Protein AF-A0A6C0CZJ0-F1 (afdb_monomer_lite)

Organism: NCBI:txid1070528

Structure (mmCIF, N/CA/C/O backbone):
data_AF-A0A6C0CZJ0-F1
#
_entry.id   AF-A0A6C0CZJ0-F1
#
loop_
_atom_site.group_PDB
_atom_site.id
_atom_site.type_symbol
_atom_site.label_atom_id
_atom_site.label_alt_id
_atom_site.label_comp_id
_atom_site.label_asym_id
_atom_site.label_entity_id
_atom_site.label_seq_id
_atom_site.pdbx_PDB_ins_code
_atom_site.Cartn_x
_atom_site.Cartn_y
_atom_site.Cartn_z
_atom_site.occupancy
_atom_site.B_iso_or_equiv
_atom_site.auth_seq_id
_atom_site.auth_comp_id
_atom_site.auth_asym_id
_atom_site.auth_atom_id
_atom_site.pdbx_PDB_model_num
ATOM 1 N N . MET A 1 1 ? -5.408 -7.538 41.694 1.00 75.12 1 MET A N 1
ATOM 2 C CA . MET A 1 1 ? -6.133 -6.291 41.386 1.00 75.12 1 MET A CA 1
ATOM 3 C C . MET A 1 1 ? -6.497 -6.316 39.913 1.00 75.12 1 MET A C 1
ATOM 5 O O . MET A 1 1 ? -5.608 -6.563 39.104 1.00 75.12 1 MET A O 1
ATOM 9 N N . SER A 1 2 ? -7.766 -6.114 39.584 1.00 86.19 2 SER A N 1
ATOM 10 C CA . SER A 1 2 ? -8.239 -5.968 38.202 1.00 86.19 2 SER A CA 1
ATOM 11 C C . SER A 1 2 ? -8.702 -4.525 38.014 1.00 86.19 2 SER A C 1
ATOM 13 O O . SER A 1 2 ? -9.236 -3.938 38.952 1.00 86.19 2 SER A O 1
ATOM 15 N N . PHE A 1 3 ? -8.466 -3.948 36.838 1.00 92.12 3 PHE A N 1
ATOM 16 C CA . PHE A 1 3 ? -8.819 -2.565 36.515 1.00 92.12 3 PHE A CA 1
ATOM 17 C C . PHE A 1 3 ? -9.549 -2.521 35.175 1.00 92.12 3 PHE A C 1
ATOM 19 O O . PHE A 1 3 ? -9.256 -3.317 34.283 1.00 92.12 3 PHE A O 1
ATOM 26 N N . ILE A 1 4 ? -10.490 -1.590 35.049 1.00 92.25 4 ILE A N 1
ATOM 27 C CA . ILE A 1 4 ? -11.237 -1.326 33.822 1.00 92.25 4 ILE A CA 1
ATOM 28 C C . ILE A 1 4 ? -11.059 0.153 33.500 1.00 92.25 4 ILE A C 1
ATOM 30 O O . ILE A 1 4 ? -11.248 1.007 34.363 1.00 92.25 4 ILE A O 1
ATOM 34 N N . SER A 1 5 ? -10.711 0.442 32.249 1.00 89.81 5 SER A N 1
ATOM 35 C CA . SER A 1 5 ? -10.637 1.795 31.709 1.00 89.81 5 SER A CA 1
ATOM 36 C C . SER A 1 5 ? -11.501 1.884 30.463 1.00 89.81 5 SER A C 1
ATOM 38 O O . SER A 1 5 ? -11.508 0.958 29.652 1.00 89.81 5 SER A O 1
ATOM 40 N N . ALA A 1 6 ? -12.207 2.999 30.314 1.00 90.81 6 ALA A N 1
ATOM 41 C CA . ALA A 1 6 ? -12.932 3.346 29.103 1.00 90.81 6 ALA A CA 1
ATOM 42 C C . ALA A 1 6 ? -12.271 4.572 28.467 1.00 90.81 6 ALA A C 1
ATOM 44 O O . ALA A 1 6 ? -11.859 5.496 29.168 1.00 90.81 6 ALA A O 1
ATOM 45 N N . SER A 1 7 ? -12.159 4.573 27.141 1.00 86.88 7 SER A N 1
ATOM 46 C CA . SER A 1 7 ? -11.550 5.659 26.378 1.00 86.88 7 SER A CA 1
ATOM 47 C C . SER A 1 7 ? -12.201 5.770 25.003 1.00 86.88 7 SER A C 1
ATOM 49 O O . SER A 1 7 ? -12.637 4.767 24.442 1.00 86.88 7 SER A O 1
ATOM 51 N N . HIS A 1 8 ? -12.225 6.984 24.453 1.00 83.69 8 HIS A N 1
ATOM 52 C CA . HIS A 1 8 ? -12.588 7.252 23.056 1.00 83.69 8 HIS A CA 1
ATOM 53 C C . HIS A 1 8 ? -11.374 7.225 22.111 1.00 83.69 8 HIS A C 1
ATOM 55 O O . HIS A 1 8 ? -11.519 7.340 20.897 1.00 83.69 8 HIS A O 1
ATOM 61 N N . LEU A 1 9 ? -10.162 7.081 22.653 1.00 84.81 9 LEU A N 1
ATOM 62 C CA . LEU A 1 9 ? -8.925 7.101 21.879 1.00 84.81 9 LEU A CA 1
ATOM 63 C C . LEU A 1 9 ? -8.624 5.709 21.312 1.00 84.81 9 LEU A C 1
ATOM 65 O O . LEU A 1 9 ? -7.847 4.947 21.890 1.00 84.81 9 LEU A O 1
ATOM 69 N N . HIS A 1 10 ? -9.222 5.384 20.163 1.00 80.06 10 HIS A N 1
ATOM 70 C CA . HIS A 1 10 ? -9.014 4.097 19.484 1.00 80.06 10 HIS A CA 1
ATOM 71 C C . HIS A 1 10 ? -7.527 3.813 19.199 1.00 80.06 10 HIS A C 1
ATOM 73 O O . HIS A 1 10 ? -7.079 2.672 19.328 1.00 80.06 10 HIS A O 1
ATOM 79 N N . GLU A 1 11 ? -6.741 4.846 18.887 1.00 80.44 11 GLU A N 1
ATOM 80 C CA . GLU A 1 11 ? -5.315 4.728 18.554 1.00 80.44 11 GLU A CA 1
ATOM 81 C C . GLU A 1 11 ? -4.444 4.221 19.707 1.00 80.44 11 GLU A C 1
ATOM 83 O O . GLU A 1 11 ? -3.395 3.628 19.461 1.00 80.44 11 GLU A O 1
ATOM 88 N N . VAL A 1 12 ? -4.882 4.368 20.963 1.00 86.75 12 VAL A N 1
ATOM 89 C CA . VAL A 1 12 ? -4.121 3.882 22.127 1.00 86.75 12 VAL A CA 1
ATOM 90 C C . VAL A 1 12 ? -3.901 2.372 22.043 1.00 86.75 12 VAL A C 1
ATOM 92 O O . VAL A 1 12 ? -2.824 1.886 22.377 1.00 86.75 12 VAL A O 1
ATOM 95 N N . SER A 1 13 ? -4.881 1.628 21.519 1.00 84.88 13 SER A N 1
ATOM 96 C CA . SER A 1 13 ? -4.755 0.182 21.296 1.00 84.88 13 SER A CA 1
ATOM 97 C C . SER A 1 13 ? -3.661 -0.192 20.286 1.00 84.88 13 SER A C 1
ATOM 99 O O . SER A 1 13 ? -3.156 -1.316 20.307 1.00 84.88 13 SER A O 1
ATOM 101 N N . ASN A 1 14 ? -3.259 0.750 19.426 1.00 85.62 14 ASN A N 1
ATOM 102 C CA . ASN A 1 14 ? -2.276 0.521 18.378 1.00 85.62 14 ASN A CA 1
ATOM 103 C C . ASN A 1 14 ? -0.825 0.752 18.816 1.00 85.62 14 ASN A C 1
ATOM 105 O O . ASN A 1 14 ? 0.077 0.314 18.098 1.00 85.62 14 ASN A O 1
ATOM 109 N N . LEU A 1 15 ? -0.599 1.386 19.970 1.00 89.00 15 LEU A N 1
ATOM 110 C CA . LEU A 1 15 ? 0.737 1.695 20.474 1.00 89.00 15 LEU A CA 1
ATOM 111 C C . LEU A 1 15 ? 1.508 0.415 20.835 1.00 89.00 15 LEU A C 1
ATOM 113 O O . LEU A 1 15 ? 0.982 -0.485 21.492 1.00 89.00 15 LEU A O 1
ATOM 117 N N . ASP A 1 16 ? 2.786 0.343 20.459 1.00 90.62 16 ASP A N 1
ATOM 118 C CA . ASP A 1 16 ? 3.601 -0.869 20.641 1.00 90.62 16 ASP A CA 1
ATOM 119 C C . ASP A 1 16 ? 3.729 -1.294 22.107 1.00 90.62 16 ASP A C 1
ATOM 121 O O . ASP A 1 16 ? 3.725 -2.480 22.430 1.00 90.62 16 ASP A O 1
ATOM 125 N N . ASN A 1 17 ? 3.831 -0.330 23.022 1.00 91.44 17 ASN A N 1
ATOM 126 C CA . ASN A 1 17 ? 3.862 -0.597 24.459 1.00 91.44 17 ASN A CA 1
ATOM 127 C C . ASN A 1 17 ? 2.554 -1.213 24.971 1.00 91.44 17 ASN A C 1
ATOM 129 O O . ASN A 1 17 ? 2.617 -2.045 25.871 1.00 91.44 17 ASN A O 1
ATOM 133 N N . ILE A 1 18 ? 1.412 -0.851 24.385 1.00 90.50 18 ILE A N 1
ATOM 134 C CA . ILE A 1 18 ? 0.100 -1.411 24.717 1.00 90.50 18 ILE A CA 1
ATOM 135 C C . ILE A 1 18 ? -0.047 -2.816 24.129 1.00 90.50 18 ILE A C 1
ATOM 137 O O . ILE A 1 18 ? -0.427 -3.736 24.851 1.00 90.50 18 ILE A O 1
ATOM 141 N N . LYS A 1 19 ? 0.349 -3.027 22.866 1.00 87.94 19 LYS A N 1
ATOM 142 C CA . LYS A 1 19 ? 0.307 -4.348 22.207 1.00 87.94 19 LYS A CA 1
ATOM 143 C C . LYS A 1 19 ? 1.163 -5.411 22.898 1.00 87.94 19 LYS A C 1
ATOM 145 O O . LYS A 1 19 ? 0.838 -6.592 22.838 1.00 87.94 19 LYS A O 1
ATOM 150 N N . ARG A 1 20 ? 2.252 -5.012 23.566 1.00 92.06 20 ARG A N 1
ATOM 151 C CA . ARG A 1 20 ? 3.124 -5.927 24.329 1.00 92.06 20 ARG A CA 1
ATOM 152 C C . ARG A 1 20 ? 2.515 -6.408 25.652 1.00 92.06 20 ARG A C 1
ATOM 154 O O . ARG A 1 20 ? 3.066 -7.319 26.268 1.00 92.06 20 ARG A O 1
ATOM 161 N N . LEU A 1 21 ? 1.415 -5.813 26.121 1.00 92.50 21 LEU A N 1
ATOM 162 C CA . LEU A 1 21 ? 0.782 -6.197 27.383 1.00 92.50 21 LEU A CA 1
ATOM 163 C C . LEU A 1 21 ? -0.015 -7.497 27.219 1.00 92.50 21 LEU A C 1
ATOM 165 O O . LEU A 1 21 ? -1.133 -7.502 26.722 1.00 92.50 21 LEU A O 1
ATOM 169 N N . THR A 1 22 ? 0.520 -8.604 27.730 1.00 91.94 22 THR A N 1
ATOM 170 C CA . THR A 1 22 ? -0.094 -9.942 27.602 1.00 91.94 22 THR A CA 1
ATOM 171 C C . THR A 1 22 ? -1.370 -10.137 28.423 1.00 91.94 22 THR A C 1
ATOM 173 O O . THR A 1 22 ? -2.154 -11.043 28.157 1.00 91.94 22 THR A O 1
ATOM 176 N N . ARG A 1 23 ? -1.582 -9.302 29.444 1.00 92.94 23 ARG A N 1
ATOM 177 C CA . ARG A 1 23 ? -2.729 -9.385 30.365 1.00 92.94 23 ARG A CA 1
ATOM 178 C C . ARG A 1 23 ? -3.832 -8.376 30.052 1.00 92.94 23 ARG A C 1
ATOM 180 O O . ARG A 1 23 ? -4.866 -8.401 30.714 1.00 92.94 23 ARG A O 1
ATOM 187 N N . LEU A 1 24 ? -3.607 -7.478 29.092 1.00 92.19 24 LEU A N 1
ATOM 188 C CA . LEU A 1 24 ? -4.606 -6.508 28.664 1.00 92.19 24 LEU A CA 1
ATOM 189 C C . LEU A 1 24 ? -5.607 -7.199 27.739 1.00 92.19 24 LEU A C 1
ATOM 191 O O . LEU A 1 24 ? -5.220 -7.932 26.835 1.00 92.19 24 LEU A O 1
ATOM 195 N N . GLN A 1 25 ? -6.891 -6.954 27.967 1.00 92.19 25 GLN A N 1
ATOM 196 C CA . GLN A 1 25 ? -7.961 -7.408 27.091 1.00 92.19 25 GLN A CA 1
ATOM 197 C C . GLN A 1 25 ? -8.741 -6.184 26.626 1.00 92.19 25 GLN A C 1
ATOM 199 O O . GLN A 1 25 ? -9.113 -5.341 27.443 1.00 92.19 25 GLN A O 1
ATOM 204 N N . ILE A 1 26 ? -8.955 -6.077 25.318 1.00 92.12 26 ILE A N 1
ATOM 205 C CA . ILE A 1 26 ? -9.632 -4.939 24.696 1.00 92.12 26 ILE A CA 1
ATOM 206 C C . ILE A 1 26 ? -11.026 -5.394 24.286 1.00 92.12 26 ILE A C 1
ATOM 208 O O . ILE A 1 26 ? -11.176 -6.418 23.620 1.00 92.12 26 ILE A O 1
ATOM 212 N N . TYR A 1 27 ? -12.026 -4.621 24.690 1.00 92.81 27 TYR A N 1
ATOM 213 C CA . TYR A 1 27 ? -13.426 -4.840 24.364 1.00 92.81 27 TYR A CA 1
ATOM 214 C C . TYR A 1 27 ? -14.059 -3.516 23.948 1.00 92.81 27 TYR A C 1
ATOM 216 O O . TYR A 1 27 ? -13.620 -2.449 24.380 1.00 92.81 27 TYR A O 1
ATOM 224 N N . HIS A 1 28 ? -15.138 -3.597 23.180 1.00 91.19 28 HIS A N 1
ATOM 225 C CA . HIS A 1 28 ? -15.989 -2.460 22.856 1.00 91.19 28 HIS A CA 1
ATOM 226 C C . HIS A 1 28 ? -17.460 -2.825 23.041 1.00 91.19 28 HIS A C 1
ATOM 228 O O . HIS A 1 28 ? -17.834 -4.000 23.075 1.00 91.19 28 HIS A O 1
ATOM 234 N N . MET A 1 29 ? -18.302 -1.803 23.178 1.00 90.00 29 MET A N 1
ATOM 235 C CA . MET A 1 29 ? -19.747 -1.985 23.212 1.00 90.00 29 MET A CA 1
ATOM 236 C C . MET A 1 29 ? -20.263 -2.112 21.782 1.00 90.00 29 MET A C 1
ATOM 238 O O . MET A 1 29 ? -20.103 -1.185 20.993 1.00 90.00 29 MET A O 1
ATOM 242 N N . ASN A 1 30 ? -20.872 -3.247 21.446 1.00 88.38 30 ASN A N 1
ATOM 243 C CA . ASN A 1 30 ? -21.347 -3.491 20.091 1.00 88.38 30 ASN A CA 1
ATOM 244 C C . ASN A 1 30 ? -22.544 -2.590 19.738 1.00 88.38 30 ASN A C 1
ATOM 246 O O . ASN A 1 30 ? -23.512 -2.488 20.505 1.00 88.38 30 ASN A O 1
ATOM 250 N N . VAL A 1 31 ? -22.494 -2.001 18.547 1.00 86.25 31 VAL A N 1
ATOM 251 C CA . VAL A 1 31 ? -23.528 -1.149 17.956 1.00 86.25 31 VAL A CA 1
ATOM 252 C C . VAL A 1 31 ? -23.660 -1.514 16.480 1.00 86.25 31 VAL A C 1
ATOM 254 O O . VAL A 1 31 ? -22.678 -1.884 15.849 1.00 86.25 31 VAL A O 1
ATOM 257 N N . THR A 1 32 ? -24.876 -1.449 15.946 1.00 86.31 32 THR A N 1
ATOM 258 C CA . THR A 1 32 ? -25.157 -1.727 14.532 1.00 86.31 32 THR A CA 1
ATOM 259 C C . THR A 1 32 ? -26.140 -0.706 13.982 1.00 86.31 32 THR A C 1
ATOM 261 O O . THR A 1 32 ? -27.146 -0.425 14.634 1.00 86.31 32 THR A O 1
ATOM 264 N N . TYR A 1 33 ? -25.894 -0.182 12.785 1.00 84.81 33 TYR A N 1
ATOM 265 C CA . TYR A 1 33 ? -26.819 0.722 12.104 1.00 84.81 33 TYR A CA 1
ATOM 266 C C . TYR A 1 33 ? -27.780 -0.045 11.178 1.00 84.81 33 TYR A C 1
ATOM 268 O O . TYR A 1 33 ? -27.348 -0.834 10.340 1.00 84.81 33 TYR A O 1
ATOM 276 N N . ASP A 1 34 ? -29.089 0.175 11.331 1.00 86.12 34 ASP A N 1
ATOM 277 C CA . ASP A 1 34 ? -30.128 -0.349 10.435 1.00 86.12 34 ASP A CA 1
ATOM 278 C C . ASP A 1 34 ? -30.403 0.688 9.336 1.00 86.12 34 ASP A C 1
ATOM 280 O O . ASP A 1 34 ? -31.082 1.688 9.571 1.00 86.12 34 ASP A O 1
ATOM 284 N N . GLU A 1 35 ? -29.867 0.453 8.135 1.00 82.81 35 GLU A N 1
ATOM 285 C CA . GLU A 1 35 ? -30.010 1.350 6.975 1.00 82.81 35 GLU A CA 1
ATOM 286 C C . GLU A 1 35 ? -31.470 1.504 6.510 1.00 82.81 35 GLU A C 1
ATOM 288 O O . GLU A 1 35 ? -31.849 2.564 6.014 1.00 82.81 35 GLU A O 1
ATOM 293 N N . VAL A 1 36 ? -32.311 0.478 6.693 1.00 86.38 36 VAL A N 1
ATOM 294 C CA . VAL A 1 36 ? -33.718 0.505 6.255 1.00 86.38 36 VAL A CA 1
ATOM 295 C C . VAL A 1 36 ? -34.537 1.392 7.183 1.00 86.38 36 VAL A C 1
ATOM 297 O O . VAL A 1 36 ? -35.326 2.220 6.731 1.00 86.38 36 VAL A O 1
ATOM 300 N N . LYS A 1 37 ? -34.345 1.225 8.492 1.00 86.12 37 LYS A N 1
ATOM 301 C CA . LYS A 1 37 ? -35.064 1.994 9.515 1.00 86.12 37 LYS A CA 1
ATOM 302 C C . LYS A 1 37 ? -34.385 3.318 9.859 1.00 86.12 37 LYS A C 1
ATOM 304 O O . LYS A 1 37 ? -34.992 4.124 10.555 1.00 86.12 37 LYS A O 1
ATOM 309 N N . LYS A 1 38 ? -33.156 3.537 9.383 1.00 82.19 38 LYS A N 1
ATOM 310 C CA . LYS A 1 38 ? -32.290 4.679 9.714 1.00 82.19 38 LYS A CA 1
ATOM 311 C C . LYS A 1 38 ? -32.090 4.866 11.221 1.00 82.19 38 LYS A C 1
ATOM 313 O O . LYS A 1 38 ? -32.108 5.982 11.732 1.00 82.19 38 LYS A O 1
ATOM 318 N N . VAL A 1 39 ? -31.920 3.762 11.950 1.00 85.81 39 VAL A N 1
ATOM 319 C CA . VAL A 1 39 ? -31.747 3.779 13.411 1.00 85.81 39 VAL A CA 1
ATOM 320 C C . VAL A 1 39 ? -30.459 3.095 13.828 1.00 85.81 39 VAL A C 1
ATOM 322 O O . VAL A 1 39 ? -30.048 2.085 13.259 1.00 85.81 39 VAL A O 1
ATOM 325 N N . LEU A 1 40 ? -29.845 3.630 14.878 1.00 87.19 40 LEU A N 1
ATOM 326 C CA . LEU A 1 40 ? -28.693 3.024 15.525 1.00 87.19 40 LEU A CA 1
ATOM 327 C C . LEU A 1 40 ? -29.161 2.067 16.632 1.00 87.19 40 LEU A C 1
ATOM 329 O O . LEU A 1 40 ? -29.872 2.464 17.556 1.00 87.19 40 LEU A O 1
ATOM 333 N N . ILE A 1 41 ? -28.765 0.798 16.549 1.00 88.81 41 ILE A N 1
ATOM 334 C CA . ILE A 1 41 ? -29.155 -0.254 17.493 1.00 88.81 41 ILE A CA 1
ATOM 335 C C . ILE A 1 41 ? -28.019 -0.492 18.487 1.00 88.81 41 ILE A C 1
ATOM 337 O O . ILE A 1 41 ? -26.958 -1.018 18.147 1.00 88.81 41 ILE A O 1
ATOM 341 N N . TYR A 1 42 ? -28.268 -0.157 19.752 1.00 89.50 42 TYR A N 1
ATOM 342 C CA . TYR A 1 42 ? -27.345 -0.426 20.852 1.00 89.50 42 TYR A CA 1
ATOM 343 C C . TYR A 1 42 ? -27.539 -1.851 21.377 1.00 89.50 42 TYR A C 1
ATOM 345 O O . TYR A 1 42 ? -28.438 -2.107 22.179 1.00 89.50 42 TYR A O 1
ATOM 353 N N . ASN A 1 43 ? -26.661 -2.778 20.986 1.00 87.00 43 ASN A N 1
ATOM 354 C CA . ASN A 1 43 ? -26.744 -4.175 21.431 1.00 87.00 43 ASN A CA 1
ATOM 355 C C . ASN A 1 43 ? -26.423 -4.344 22.925 1.00 87.00 43 ASN A C 1
ATOM 357 O O . ASN A 1 43 ? -26.769 -5.368 23.512 1.00 87.00 43 ASN A O 1
ATOM 361 N N . ARG A 1 44 ? -25.756 -3.348 23.537 1.00 88.44 44 ARG A N 1
ATOM 362 C CA . ARG A 1 44 ? -25.342 -3.327 24.955 1.00 88.44 44 ARG A CA 1
ATOM 363 C C . ARG A 1 44 ? -24.565 -4.583 25.382 1.00 88.44 44 ARG A C 1
ATOM 365 O O . ARG A 1 44 ? -24.647 -5.021 26.527 1.00 88.44 44 ARG A O 1
ATOM 372 N N . LYS A 1 45 ? -23.804 -5.162 24.452 1.00 91.19 45 LYS A N 1
ATOM 373 C CA . LYS A 1 45 ? -22.922 -6.308 24.686 1.00 91.19 45 LYS A CA 1
ATOM 374 C C . LYS A 1 45 ? -21.476 -5.884 24.492 1.00 91.19 45 LYS A C 1
ATOM 376 O O . LYS A 1 45 ? -21.141 -5.320 23.452 1.00 91.19 45 LYS A O 1
ATOM 381 N N . LEU A 1 46 ? -20.638 -6.191 25.480 1.00 91.94 46 LEU A N 1
ATOM 382 C CA . LEU A 1 46 ? -19.191 -6.111 25.330 1.00 91.94 46 LEU A CA 1
ATOM 383 C C . LEU A 1 46 ? -18.734 -7.252 24.429 1.00 91.94 46 LEU A C 1
ATOM 385 O O . LEU A 1 46 ? -19.005 -8.417 24.717 1.00 91.94 46 LEU A O 1
ATOM 389 N N . VAL A 1 47 ? -18.046 -6.912 23.347 1.00 93.06 47 VAL A N 1
ATOM 390 C CA . VAL A 1 47 ? -17.458 -7.887 22.430 1.00 93.06 47 VAL A CA 1
ATOM 391 C C . VAL A 1 47 ? -15.956 -7.611 22.284 1.00 93.06 47 VAL A C 1
ATOM 393 O O . VAL A 1 47 ? -15.537 -6.457 22.432 1.00 93.06 47 VAL A O 1
ATOM 396 N N . PRO A 1 48 ? -15.121 -8.647 22.076 1.00 92.31 48 PRO A N 1
ATOM 397 C CA . PRO A 1 48 ? -13.675 -8.472 21.964 1.00 92.31 48 PRO A CA 1
ATOM 398 C C . PRO A 1 48 ? -13.276 -7.530 20.822 1.00 92.31 48 PRO A C 1
ATOM 400 O O . PRO A 1 48 ? -13.933 -7.477 19.784 1.00 92.31 48 PRO A O 1
ATOM 403 N N . GLY A 1 49 ? -12.161 -6.824 21.000 1.00 89.62 49 GLY A N 1
ATOM 404 C CA . GLY A 1 49 ? -11.590 -5.906 20.014 1.00 89.62 49 GLY A CA 1
ATOM 405 C C . GLY A 1 49 ? -11.907 -4.433 20.279 1.00 89.62 49 GLY A C 1
ATOM 406 O O . GLY A 1 49 ? -12.670 -4.088 21.179 1.00 89.62 49 GLY A O 1
ATOM 407 N N . ASN A 1 50 ? -11.300 -3.559 19.480 1.00 85.69 50 ASN A N 1
ATOM 408 C CA . ASN A 1 50 ? -11.360 -2.095 19.585 1.00 85.69 50 ASN A CA 1
ATOM 409 C C . ASN A 1 50 ? -12.618 -1.458 18.963 1.00 85.69 50 ASN A C 1
ATOM 411 O O . ASN A 1 50 ? -12.789 -0.243 19.068 1.00 85.69 50 ASN A O 1
ATOM 415 N N . GLY A 1 51 ? -13.477 -2.269 18.342 1.00 80.69 51 GLY A N 1
ATOM 416 C CA . GLY A 1 51 ? -14.681 -1.821 17.649 1.00 80.69 51 GLY A CA 1
ATOM 417 C C . GLY A 1 51 ? -14.398 -1.171 16.307 1.00 80.69 51 GLY A C 1
ATOM 418 O O . GLY A 1 51 ? -13.247 -0.929 15.941 1.00 80.69 51 GLY A O 1
ATOM 419 N N . ASP A 1 52 ? -15.473 -0.913 15.568 1.00 74.56 52 ASP A N 1
ATOM 420 C CA . ASP A 1 52 ? -15.379 -0.219 14.294 1.00 74.56 52 ASP A CA 1
ATOM 421 C C . ASP A 1 52 ? -15.104 1.278 14.516 1.00 74.56 52 ASP A C 1
ATOM 423 O O . ASP A 1 52 ? -15.783 1.951 15.296 1.00 74.56 52 ASP A O 1
ATOM 427 N N . THR A 1 53 ? -14.113 1.819 13.807 1.00 70.25 53 THR A N 1
ATOM 428 C CA . THR A 1 53 ? -13.819 3.258 13.794 1.00 70.25 53 THR A CA 1
ATOM 429 C C . THR A 1 53 ? -14.884 4.052 13.029 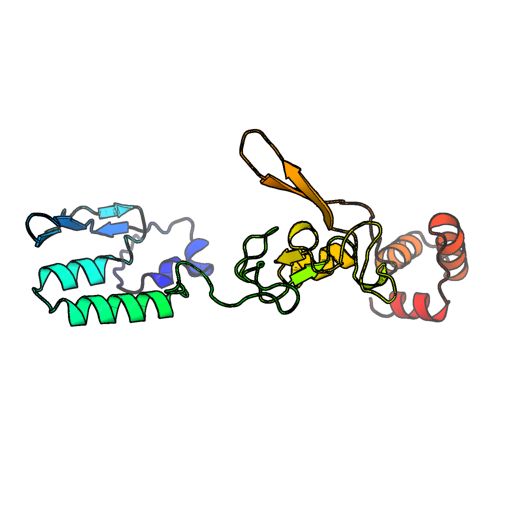1.00 70.25 53 THR A C 1
ATOM 431 O O . THR A 1 53 ? -14.963 5.274 13.171 1.00 70.25 53 THR A O 1
ATOM 434 N N . LEU A 1 54 ? -15.740 3.378 12.249 1.00 69.56 54 LEU A N 1
ATOM 435 C CA . LEU A 1 54 ? -16.894 3.957 11.557 1.00 69.56 54 LEU A CA 1
ATOM 436 C C . LEU A 1 54 ? -18.049 4.354 12.487 1.00 69.56 54 LEU A C 1
ATOM 438 O O . LEU A 1 54 ? -18.899 5.134 12.053 1.00 69.56 54 LEU A O 1
ATOM 442 N N . TYR A 1 55 ? -18.068 3.901 13.746 1.00 74.94 55 TYR A N 1
ATOM 443 C CA . TYR A 1 55 ? -19.176 4.136 14.684 1.00 74.94 55 TYR A CA 1
ATOM 444 C C . TYR A 1 55 ? -19.606 5.611 14.766 1.00 74.94 55 TYR A C 1
ATOM 446 O O . TYR A 1 55 ? -20.796 5.916 14.753 1.00 74.94 55 TYR A O 1
ATOM 454 N N . GLY A 1 56 ? -18.656 6.553 14.786 1.00 78.50 56 GLY A N 1
ATOM 455 C CA . GLY A 1 56 ? -18.979 7.983 14.858 1.00 78.50 56 GLY A CA 1
ATOM 456 C C . GLY A 1 56 ? -19.835 8.476 13.684 1.00 78.50 56 GLY A C 1
ATOM 457 O O . GLY A 1 56 ? -20.734 9.292 13.871 1.00 78.50 56 GLY A O 1
ATOM 458 N N . LEU A 1 57 ? -19.614 7.938 12.482 1.00 78.50 57 LEU A N 1
ATOM 459 C CA . LEU A 1 57 ? -20.407 8.276 11.299 1.00 78.50 57 LEU A CA 1
ATOM 460 C C . LEU A 1 57 ? -21.780 7.609 11.308 1.00 78.50 57 LEU A C 1
ATOM 462 O O . LEU A 1 57 ? -22.748 8.214 10.855 1.00 78.50 57 LEU A O 1
ATOM 466 N N . GLU A 1 58 ? -21.885 6.395 11.840 1.00 78.50 58 GLU A N 1
ATOM 467 C CA . GLU A 1 58 ? -23.175 5.726 12.036 1.00 78.50 58 GLU A CA 1
ATOM 468 C C . GLU A 1 58 ? -24.057 6.490 13.030 1.00 78.50 58 GLU A C 1
ATOM 470 O O . GLU A 1 58 ? -25.254 6.664 12.798 1.00 78.50 58 GLU A O 1
ATOM 475 N N . VAL A 1 59 ? -23.454 7.038 14.091 1.00 81.94 59 VAL A N 1
ATOM 476 C CA . VAL A 1 59 ? -24.135 7.958 15.010 1.00 81.94 59 VAL A CA 1
ATOM 477 C C . VAL A 1 59 ? -24.613 9.197 14.257 1.00 81.94 59 VAL A C 1
ATOM 479 O O . VAL A 1 59 ? -25.795 9.525 14.335 1.00 81.94 59 VAL A O 1
ATOM 482 N N . CYS A 1 60 ? -23.750 9.845 13.468 1.00 80.88 60 CYS A N 1
ATOM 483 C CA . CYS A 1 60 ? -24.131 11.005 12.658 1.00 80.88 60 CYS A CA 1
ATOM 484 C C . CYS A 1 60 ? -25.298 10.712 11.700 1.00 80.88 60 CYS A C 1
ATOM 486 O O . CYS A 1 60 ? -26.190 11.549 11.571 1.00 80.88 60 CYS A O 1
ATOM 488 N N . LYS A 1 61 ? -25.333 9.529 11.069 1.00 79.75 61 LYS A N 1
ATOM 489 C CA . LYS A 1 61 ? -26.454 9.112 10.208 1.00 79.75 61 LYS A CA 1
ATOM 490 C C . LYS A 1 61 ? -27.782 9.039 10.971 1.00 79.75 61 LYS A C 1
ATOM 492 O O . LYS A 1 61 ? -28.813 9.406 10.421 1.00 79.75 61 LYS A O 1
ATOM 497 N N . SER A 1 62 ? -27.757 8.599 12.230 1.00 80.06 62 SER A N 1
A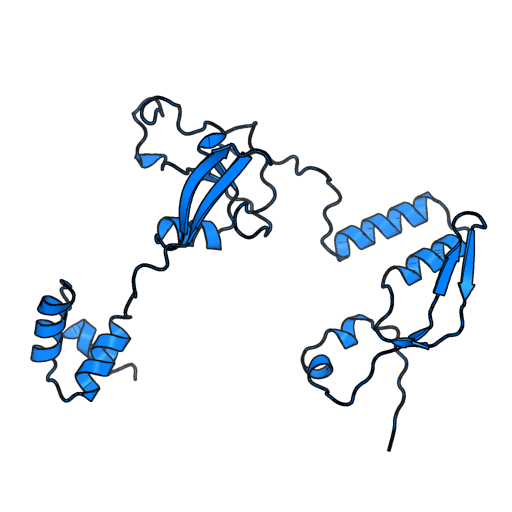TOM 498 C CA . SER A 1 62 ? -28.960 8.495 13.072 1.00 80.06 62 SER A CA 1
ATOM 499 C C . SER A 1 62 ? -29.479 9.833 13.617 1.00 80.06 62 SER A C 1
ATOM 501 O O . SER A 1 62 ? -30.590 9.887 14.134 1.00 80.06 62 SER A O 1
ATOM 503 N N . LEU A 1 63 ? -28.692 10.910 13.503 1.00 83.00 63 LEU A N 1
ATOM 504 C CA . LEU A 1 63 ? -29.021 12.248 14.013 1.00 83.00 63 LEU A CA 1
ATOM 505 C C . LEU A 1 63 ? -29.717 13.149 12.976 1.00 83.00 63 LEU A C 1
ATOM 507 O O . LEU A 1 63 ? -29.806 14.354 13.192 1.00 83.00 63 LEU A O 1
ATOM 511 N N . ASP A 1 64 ? -30.178 12.580 11.857 1.00 78.75 64 ASP A N 1
ATOM 512 C CA . ASP A 1 64 ? -30.835 13.294 10.745 1.00 78.75 64 ASP A CA 1
ATOM 513 C C . ASP A 1 64 ? -30.033 14.509 10.231 1.00 78.75 64 ASP A C 1
ATOM 515 O O . ASP A 1 64 ? -30.563 15.566 9.890 1.00 78.75 64 ASP A O 1
ATOM 519 N N . LEU A 1 65 ? -28.703 14.370 10.206 1.00 84.19 65 LEU A N 1
ATOM 520 C CA . LEU A 1 65 ? -27.800 15.387 9.672 1.00 84.19 65 LEU A CA 1
ATOM 521 C C . LEU A 1 65 ? -27.895 15.434 8.141 1.00 84.19 65 LEU A C 1
ATOM 523 O O . LEU A 1 65 ? -28.129 14.413 7.490 1.00 84.19 65 LEU A O 1
ATOM 527 N N . SER A 1 66 ? -27.671 16.614 7.550 1.00 85.69 66 SER A N 1
ATOM 528 C CA . SER A 1 66 ? -27.793 16.788 6.099 1.00 85.69 66 SER A CA 1
ATOM 529 C C . SER A 1 66 ? -26.853 15.851 5.330 1.00 85.69 66 SER A C 1
ATOM 531 O O . SER A 1 66 ? -25.730 15.555 5.753 1.00 85.69 66 SER A O 1
ATOM 533 N N . SER A 1 67 ? -27.294 15.396 4.158 1.00 81.88 67 SER A N 1
ATOM 534 C CA . SER A 1 67 ? -26.475 14.561 3.272 1.00 81.88 67 SER A CA 1
ATOM 535 C C . SER A 1 67 ? -25.162 15.249 2.888 1.00 81.88 67 SER A C 1
ATOM 537 O O . SER A 1 67 ? -24.124 14.594 2.826 1.00 81.88 67 SER A O 1
ATOM 539 N N . GLU A 1 68 ? -25.186 16.569 2.700 1.00 87.44 68 GLU A N 1
ATOM 540 C CA . GLU A 1 68 ? -24.006 17.396 2.431 1.00 87.44 68 GLU A CA 1
ATOM 541 C C . GLU A 1 68 ? -22.991 17.332 3.579 1.00 87.44 68 GLU A C 1
ATOM 543 O O . GLU A 1 68 ? -21.798 17.135 3.339 1.00 87.44 68 GLU A O 1
ATOM 548 N N . PHE A 1 69 ? -23.458 17.415 4.829 1.00 87.50 69 PHE A N 1
ATOM 549 C CA . PHE A 1 69 ? -22.606 17.272 6.007 1.00 87.50 69 PHE A CA 1
ATOM 550 C C . PHE A 1 69 ? -21.984 15.873 6.073 1.00 87.50 69 PHE A C 1
ATOM 552 O O . PHE A 1 69 ? -20.771 15.736 6.222 1.00 87.50 69 PHE A O 1
ATOM 559 N N . LEU A 1 70 ? -22.790 14.819 5.901 1.00 84.31 70 LEU A N 1
ATOM 560 C CA . LEU A 1 70 ? -22.302 13.436 5.931 1.00 84.31 70 LEU A CA 1
ATOM 561 C C . LEU A 1 70 ? -21.284 13.151 4.817 1.00 84.31 70 LEU A C 1
ATOM 563 O O . LEU A 1 70 ? -20.316 12.416 5.035 1.00 84.31 70 LEU A O 1
ATOM 567 N N . LEU A 1 71 ? -21.473 13.735 3.631 1.00 84.50 71 LEU A N 1
ATOM 568 C CA . LEU A 1 71 ? -20.515 13.653 2.529 1.00 84.50 71 LEU A CA 1
ATOM 569 C C . LEU A 1 71 ? -19.203 14.359 2.878 1.00 84.50 71 LEU A C 1
ATOM 571 O O . LEU A 1 71 ? -18.138 13.758 2.730 1.00 84.50 71 LEU A O 1
ATOM 575 N N . MET A 1 72 ? -19.273 15.585 3.397 1.00 87.69 72 MET A N 1
ATOM 576 C CA . MET A 1 72 ? -18.096 16.350 3.810 1.00 87.69 72 MET A CA 1
ATOM 577 C C . MET A 1 72 ? -17.289 15.613 4.888 1.00 87.69 72 MET A C 1
ATOM 579 O O . MET A 1 72 ? -16.076 15.453 4.751 1.00 87.69 72 MET A O 1
ATOM 583 N N . VAL A 1 73 ? -17.946 15.094 5.931 1.00 85.19 73 VAL A N 1
ATOM 584 C CA . VAL A 1 73 ? -17.270 14.339 7.001 1.00 85.19 73 VAL A CA 1
ATOM 585 C C . VAL A 1 73 ? -16.597 13.082 6.442 1.00 85.19 73 VAL A C 1
ATOM 587 O O . VAL A 1 73 ? -15.451 12.787 6.787 1.00 85.19 73 VAL A O 1
ATOM 590 N N . ASN A 1 74 ? -17.259 12.360 5.533 1.00 82.31 74 ASN A N 1
ATOM 591 C CA . ASN A 1 74 ? -16.660 11.199 4.872 1.00 82.31 74 ASN A CA 1
ATOM 592 C C . ASN A 1 74 ? -15.440 11.562 4.015 1.00 82.31 74 ASN A C 1
ATOM 594 O O . ASN A 1 74 ? -14.475 10.798 3.990 1.00 82.31 74 ASN A O 1
ATOM 598 N N . GLN A 1 75 ? -15.458 12.702 3.322 1.00 83.44 75 GLN A N 1
ATOM 599 C CA . GLN A 1 75 ? -14.318 13.182 2.534 1.00 83.44 75 GLN A CA 1
ATOM 600 C C . GLN A 1 75 ? -13.126 13.540 3.425 1.00 83.44 75 GLN A C 1
ATOM 602 O O . GLN A 1 75 ? -12.017 13.074 3.167 1.00 83.44 75 GLN A O 1
ATOM 607 N N . ILE A 1 76 ? -13.354 14.303 4.499 1.00 83.81 76 ILE A N 1
ATOM 608 C CA . ILE A 1 76 ? -12.311 14.667 5.472 1.00 83.81 76 ILE A CA 1
ATOM 609 C C . ILE A 1 76 ? -11.709 13.407 6.100 1.00 83.81 76 ILE A C 1
ATOM 611 O O . ILE A 1 76 ? -10.492 13.283 6.220 1.00 83.81 76 ILE A O 1
ATOM 615 N N . ARG A 1 77 ? -12.547 12.427 6.454 1.00 80.31 77 ARG A N 1
ATOM 616 C CA . ARG A 1 77 ? -12.082 11.154 7.010 1.00 80.31 77 ARG A CA 1
ATOM 617 C C . ARG A 1 77 ? -11.204 10.379 6.032 1.00 80.31 77 ARG A C 1
ATOM 619 O O . ARG A 1 77 ? -10.163 9.875 6.437 1.00 80.31 77 ARG A O 1
ATOM 626 N N . GLN A 1 78 ? -11.618 10.266 4.770 1.00 78.31 78 GLN A N 1
ATOM 627 C CA . GLN A 1 78 ? -10.821 9.582 3.748 1.00 78.31 78 GLN A CA 1
ATOM 628 C C . GLN A 1 78 ? -9.448 10.242 3.591 1.00 78.31 78 GLN A C 1
ATOM 630 O O . GLN A 1 78 ? -8.438 9.543 3.607 1.00 78.31 78 GLN A O 1
ATOM 635 N N . GLN A 1 79 ? -9.397 11.577 3.572 1.00 79.44 79 GLN A N 1
ATOM 636 C CA . GLN A 1 79 ? -8.138 12.326 3.560 1.00 79.44 79 GLN A CA 1
ATOM 637 C C . GLN A 1 79 ? -7.270 12.029 4.791 1.00 79.44 79 GLN A C 1
ATOM 639 O O . GLN A 1 79 ? -6.086 11.741 4.640 1.00 79.44 79 GLN A O 1
ATOM 644 N N . TYR A 1 80 ? -7.851 12.050 5.996 1.00 77.56 80 TYR A N 1
ATOM 645 C CA . TYR A 1 80 ? -7.126 11.768 7.240 1.00 77.56 80 TYR A CA 1
ATOM 646 C C . TYR A 1 80 ? -6.566 10.338 7.290 1.00 77.56 80 TYR A C 1
ATOM 648 O O . TYR A 1 80 ? -5.447 10.123 7.744 1.00 77.56 80 TYR A O 1
ATOM 656 N N . LEU A 1 81 ? -7.319 9.360 6.777 1.00 73.25 81 LEU A N 1
ATOM 657 C CA . LEU A 1 81 ? -6.897 7.958 6.694 1.00 73.25 81 LEU A CA 1
ATOM 658 C C . LEU A 1 81 ? -5.951 7.670 5.515 1.00 73.25 81 LEU A C 1
ATOM 660 O O . LEU A 1 81 ? -5.560 6.520 5.320 1.00 73.25 81 LEU A O 1
ATOM 664 N N . GLY A 1 82 ? -5.603 8.674 4.704 1.00 68.50 82 GLY A N 1
ATOM 665 C CA . GLY A 1 82 ? -4.793 8.487 3.497 1.00 68.50 82 GLY A CA 1
ATOM 666 C C . GLY A 1 82 ? -5.488 7.656 2.411 1.00 68.50 82 GLY A C 1
ATOM 667 O O . GLY A 1 82 ? -4.830 7.136 1.511 1.00 68.50 82 GLY A O 1
ATOM 668 N N . MET A 1 83 ? -6.815 7.516 2.482 1.00 67.00 83 MET A N 1
ATOM 669 C CA . MET A 1 83 ? -7.621 6.885 1.443 1.00 67.00 83 MET A CA 1
ATOM 670 C C . MET A 1 83 ? -7.809 7.900 0.313 1.00 67.00 83 MET A C 1
ATOM 672 O O . MET A 1 83 ? -8.516 8.897 0.461 1.00 67.00 83 MET A O 1
ATOM 676 N N . HIS A 1 84 ? -7.142 7.685 -0.819 1.00 59.50 84 HIS A N 1
ATOM 677 C CA . HIS A 1 84 ? -7.305 8.555 -1.980 1.00 59.50 84 HIS A CA 1
ATOM 678 C C . HIS A 1 84 ? -8.732 8.433 -2.545 1.00 59.50 84 HIS A C 1
ATOM 680 O O . HIS A 1 84 ? -9.184 7.344 -2.881 1.00 59.50 84 HIS A O 1
ATOM 686 N N . ASN A 1 85 ? -9.418 9.572 -2.711 1.00 53.94 85 ASN A N 1
ATOM 687 C CA . ASN A 1 85 ? -10.779 9.674 -3.274 1.00 53.94 85 ASN A CA 1
ATOM 688 C C . ASN A 1 85 ? -10.884 9.266 -4.759 1.00 53.94 85 ASN A C 1
ATOM 690 O O . ASN A 1 85 ? -11.976 9.265 -5.326 1.00 53.94 85 ASN A O 1
ATOM 694 N N . ASN A 1 86 ? -9.764 8.964 -5.414 1.00 53.56 86 ASN A N 1
ATOM 695 C CA . ASN A 1 86 ? -9.737 8.593 -6.818 1.00 53.56 86 ASN A CA 1
ATOM 696 C C . ASN A 1 86 ? -9.705 7.068 -6.935 1.00 53.56 86 ASN A C 1
ATOM 698 O O . ASN A 1 86 ? -8.702 6.447 -6.605 1.00 53.56 86 ASN A O 1
ATOM 702 N N . ILE A 1 87 ? -10.780 6.483 -7.471 1.00 57.19 87 ILE A N 1
ATOM 703 C CA . ILE A 1 87 ? -10.829 5.063 -7.872 1.00 57.19 87 ILE A CA 1
ATOM 704 C C . ILE A 1 87 ? -9.724 4.750 -8.901 1.00 57.19 87 ILE A C 1
ATOM 706 O O . ILE A 1 87 ? -9.257 3.620 -8.994 1.00 57.19 87 ILE A O 1
ATOM 710 N N . VAL A 1 88 ? -9.298 5.761 -9.669 1.00 55.50 88 VAL A N 1
ATOM 711 C CA . VAL A 1 88 ? -8.227 5.671 -10.665 1.00 55.50 88 VAL A CA 1
ATOM 712 C C . VAL A 1 88 ? -7.329 6.896 -10.537 1.00 55.50 88 VAL A C 1
ATOM 714 O O . VAL A 1 88 ? -7.797 8.028 -10.690 1.00 55.50 88 VAL A O 1
ATOM 717 N N . ASN A 1 89 ? -6.038 6.692 -10.277 1.00 64.31 89 ASN A N 1
ATOM 718 C CA . ASN A 1 89 ? -5.063 7.773 -10.348 1.00 64.31 89 ASN A CA 1
ATOM 719 C C . ASN A 1 89 ? -4.983 8.295 -11.795 1.00 64.31 89 ASN A C 1
ATOM 721 O O . ASN A 1 89 ? -4.705 7.536 -12.720 1.00 64.31 89 ASN A O 1
ATOM 725 N N . GLN A 1 90 ? -5.253 9.586 -12.008 1.00 75.06 90 GLN A N 1
ATOM 726 C CA . GLN A 1 90 ? -5.229 10.194 -13.347 1.00 75.06 90 GLN A CA 1
ATOM 727 C C . GLN A 1 90 ? -3.804 10.489 -13.839 1.00 75.06 90 GLN A C 1
ATOM 729 O O . GLN A 1 90 ? -3.612 10.825 -15.007 1.00 75.06 90 GLN A O 1
ATOM 734 N N . LYS A 1 91 ? -2.797 10.380 -12.962 1.00 84.69 91 LYS A N 1
ATOM 735 C CA . LYS A 1 91 ? -1.397 10.621 -13.314 1.00 84.69 91 LYS A CA 1
ATOM 736 C C . LYS A 1 91 ? -0.896 9.501 -14.227 1.00 84.69 91 LYS A C 1
ATOM 738 O O . LYS A 1 91 ? -0.874 8.336 -13.839 1.00 84.69 91 LYS A O 1
ATOM 743 N N . THR A 1 92 ? -0.462 9.853 -15.430 1.00 90.50 92 THR A N 1
ATOM 744 C CA . THR A 1 92 ? 0.141 8.918 -16.388 1.00 90.50 92 THR A CA 1
ATOM 745 C C . THR A 1 92 ? 1.662 9.030 -16.404 1.00 90.50 92 THR A C 1
ATOM 747 O O . THR A 1 92 ? 2.256 10.004 -15.932 1.00 90.50 92 THR A O 1
ATOM 750 N N . SER A 1 93 ? 2.315 7.998 -16.930 1.00 91.31 93 SER A N 1
ATOM 751 C CA . SER A 1 93 ? 3.757 7.969 -17.120 1.00 91.31 93 SER A CA 1
ATOM 752 C C . SER A 1 93 ? 4.202 9.007 -18.139 1.00 91.31 93 SER A C 1
ATOM 754 O O . SER A 1 93 ? 3.621 9.135 -19.215 1.00 91.31 93 SER A O 1
ATOM 756 N N . LYS A 1 94 ? 5.341 9.652 -17.867 1.00 92.44 94 LYS A N 1
ATOM 757 C CA . LYS A 1 94 ? 6.030 10.496 -18.856 1.00 92.44 94 LYS A CA 1
ATOM 758 C C . LYS A 1 94 ? 6.453 9.730 -20.119 1.00 92.44 94 LYS A C 1
ATOM 760 O O . LYS A 1 94 ? 6.759 10.350 -21.130 1.00 92.44 94 LYS A O 1
ATOM 765 N N . TYR A 1 95 ? 6.527 8.397 -20.052 1.00 92.44 95 TYR A N 1
ATOM 766 C CA . TYR A 1 95 ? 6.946 7.552 -21.171 1.00 92.44 95 TYR A CA 1
ATOM 767 C C . TYR A 1 95 ? 5.772 7.125 -22.063 1.00 92.44 95 TYR A C 1
ATOM 769 O O . TYR A 1 95 ? 5.957 6.980 -23.269 1.00 92.44 95 TYR A O 1
ATOM 777 N N . SER A 1 96 ? 4.580 6.918 -21.494 1.00 92.44 96 SER A N 1
ATOM 778 C CA . SER A 1 96 ? 3.389 6.469 -22.220 1.00 92.44 96 SER A CA 1
ATOM 779 C C . SER A 1 96 ? 2.113 6.844 -21.468 1.00 92.44 96 SER A C 1
ATOM 781 O O . SER A 1 96 ? 1.974 6.533 -20.285 1.00 92.44 96 SER A O 1
ATOM 783 N N . ALA A 1 97 ? 1.153 7.438 -22.181 1.00 91.69 97 ALA A N 1
ATOM 784 C CA . ALA A 1 97 ? -0.173 7.752 -21.648 1.00 91.69 97 ALA A CA 1
ATOM 785 C C . ALA A 1 97 ? -1.001 6.497 -21.300 1.00 91.69 97 ALA A C 1
ATOM 787 O O . ALA A 1 97 ? -1.935 6.586 -20.511 1.00 91.69 97 ALA A O 1
ATOM 788 N N . ASP A 1 98 ? -0.630 5.323 -21.827 1.00 89.25 98 ASP A N 1
ATOM 789 C CA . ASP A 1 98 ? -1.313 4.048 -21.561 1.00 89.25 98 ASP A CA 1
ATOM 790 C C . ASP A 1 98 ? -0.918 3.415 -20.210 1.00 89.25 98 ASP A C 1
ATOM 792 O O . ASP A 1 98 ? -1.429 2.345 -19.839 1.00 89.25 98 ASP A O 1
ATOM 796 N N . VAL A 1 99 ? 0.032 4.038 -19.501 1.00 90.12 99 VAL A N 1
ATOM 797 C CA . VAL A 1 99 ? 0.545 3.619 -18.193 1.00 90.12 99 VAL A CA 1
ATOM 798 C C . VAL A 1 99 ? 0.134 4.653 -17.154 1.00 90.12 99 VAL A C 1
ATOM 800 O O . VAL A 1 99 ? 0.706 5.739 -17.089 1.00 90.12 99 VAL A O 1
ATOM 803 N N . TYR A 1 100 ? -0.845 4.302 -16.327 1.00 90.69 100 TYR A N 1
ATOM 804 C CA . TYR A 1 100 ? -1.251 5.091 -15.166 1.00 90.69 100 TYR A CA 1
ATOM 805 C C . TYR A 1 100 ? -0.346 4.754 -13.991 1.00 90.69 100 TYR A C 1
ATOM 807 O O . TYR A 1 100 ? -0.130 3.578 -13.708 1.00 90.69 100 TYR A O 1
ATOM 815 N N . ILE A 1 101 ? 0.199 5.771 -13.336 1.00 88.94 101 ILE A N 1
ATOM 816 C CA . ILE A 1 101 ? 1.054 5.626 -12.163 1.00 88.94 101 ILE A CA 1
ATOM 817 C C . ILE A 1 101 ? 0.144 5.520 -10.946 1.00 88.94 101 ILE A C 1
ATOM 819 O O . ILE A 1 101 ? -0.640 6.428 -10.700 1.00 88.94 101 ILE A O 1
ATOM 823 N N . ASP A 1 102 ? 0.248 4.436 -10.185 1.00 85.88 102 ASP A N 1
ATOM 824 C CA . ASP A 1 102 ? -0.600 4.221 -9.011 1.00 85.88 102 ASP A CA 1
ATOM 825 C C . ASP A 1 102 ? 0.174 3.502 -7.900 1.00 85.88 102 ASP A C 1
ATOM 827 O O . ASP A 1 102 ? 0.849 4.125 -7.075 1.00 85.88 102 ASP A O 1
ATOM 831 N N . ILE A 1 103 ? 0.176 2.172 -7.942 1.00 89.62 103 ILE A N 1
ATOM 832 C CA . ILE A 1 103 ? 0.891 1.328 -6.991 1.00 89.62 103 ILE A CA 1
ATOM 833 C C . ILE A 1 103 ? 2.041 0.578 -7.660 1.00 89.62 103 ILE A C 1
ATOM 835 O O . ILE A 1 103 ? 2.029 0.277 -8.853 1.00 89.62 103 ILE A O 1
ATOM 839 N N . CYS A 1 104 ? 3.040 0.246 -6.853 1.00 92.31 104 CYS A N 1
ATOM 840 C CA . CYS A 1 104 ? 4.136 -0.634 -7.201 1.00 92.31 104 CYS A CA 1
ATOM 841 C C . CYS A 1 104 ? 3.584 -2.017 -7.543 1.00 92.31 104 CYS A C 1
ATOM 843 O O . CYS A 1 104 ? 2.963 -2.677 -6.709 1.00 92.31 104 CYS A O 1
ATOM 845 N N . GLU A 1 105 ? 3.860 -2.504 -8.745 1.00 92.12 105 GLU A N 1
ATOM 846 C CA . GLU A 1 105 ? 3.333 -3.782 -9.213 1.00 92.12 105 GLU A CA 1
ATOM 847 C C . GLU A 1 105 ? 3.933 -4.983 -8.467 1.00 92.12 105 GLU A C 1
ATOM 849 O O . GLU A 1 105 ? 3.303 -6.042 -8.424 1.00 92.12 105 GLU A O 1
ATOM 854 N N . ILE A 1 106 ? 5.076 -4.787 -7.796 1.00 91.00 106 ILE A N 1
ATOM 855 C CA . ILE A 1 106 ? 5.799 -5.804 -7.021 1.00 91.00 106 ILE A CA 1
ATOM 856 C C . ILE A 1 106 ? 5.325 -5.853 -5.562 1.00 91.00 106 ILE A C 1
ATOM 858 O O . ILE A 1 106 ? 4.870 -6.894 -5.098 1.00 91.00 106 ILE A O 1
ATOM 862 N N . CYS A 1 107 ? 5.420 -4.741 -4.824 1.00 89.31 107 CYS A N 1
ATOM 863 C CA . CYS A 1 107 ? 5.152 -4.709 -3.376 1.00 89.31 107 CYS A CA 1
ATOM 864 C C . CYS A 1 107 ? 3.835 -4.022 -2.984 1.00 89.31 107 CYS A C 1
ATOM 866 O O . CYS A 1 107 ? 3.532 -3.930 -1.797 1.00 89.31 107 CYS A O 1
ATOM 868 N N . LYS A 1 108 ? 3.070 -3.522 -3.963 1.00 89.81 108 LYS A N 1
ATOM 869 C CA . LYS A 1 108 ? 1.754 -2.875 -3.802 1.00 89.81 108 LYS A CA 1
ATOM 870 C C . LYS A 1 108 ? 1.730 -1.582 -2.969 1.00 89.81 108 LYS A C 1
ATOM 872 O O . LYS A 1 108 ? 0.655 -1.080 -2.669 1.00 89.81 108 LYS A O 1
ATOM 877 N N . LYS A 1 109 ? 2.889 -1.004 -2.632 1.00 86.06 109 LYS A N 1
ATOM 878 C CA . LYS A 1 109 ? 2.994 0.353 -2.056 1.00 86.06 109 LYS A CA 1
ATOM 879 C C . LYS A 1 109 ? 2.758 1.423 -3.125 1.00 86.06 109 LYS A C 1
ATOM 881 O O . LYS A 1 109 ? 3.045 1.164 -4.289 1.00 86.06 109 LYS A O 1
ATOM 886 N N . ASN A 1 110 ? 2.345 2.629 -2.740 1.00 86.19 110 ASN A N 1
ATOM 887 C CA . ASN A 1 110 ? 2.250 3.767 -3.663 1.00 86.19 110 ASN A CA 1
ATOM 888 C C . ASN A 1 110 ? 3.588 4.029 -4.367 1.00 86.19 110 ASN A C 1
ATOM 890 O O . ASN A 1 110 ? 4.659 3.855 -3.775 1.00 86.19 110 ASN A O 1
ATOM 894 N N . THR A 1 111 ? 3.526 4.444 -5.629 1.00 88.06 111 THR A N 1
ATOM 895 C CA . THR A 1 111 ? 4.715 4.830 -6.384 1.00 88.06 111 THR A CA 1
ATOM 896 C C . THR A 1 111 ? 4.470 6.045 -7.263 1.00 88.06 111 THR A C 1
ATOM 898 O O . THR A 1 111 ? 3.355 6.310 -7.695 1.00 88.06 111 THR A O 1
ATOM 901 N N . GLU A 1 112 ? 5.550 6.766 -7.550 1.00 87.00 112 GLU A N 1
ATOM 902 C CA . GLU A 1 112 ? 5.601 7.803 -8.573 1.00 87.00 112 GLU A CA 1
ATOM 903 C C . GLU A 1 112 ? 6.573 7.475 -9.717 1.00 87.00 112 GLU A C 1
ATOM 905 O O . GLU A 1 112 ? 6.749 8.274 -10.638 1.00 87.00 112 GLU A O 1
ATOM 910 N N . GLU A 1 113 ? 7.209 6.303 -9.667 1.00 89.44 113 GLU A N 1
ATOM 911 C CA . GLU A 1 113 ? 8.278 5.904 -10.575 1.00 89.44 113 GLU A CA 1
ATOM 912 C C . GLU A 1 113 ? 7.832 4.801 -11.538 1.00 89.44 113 GLU A C 1
ATOM 914 O O . GLU A 1 113 ? 7.099 3.869 -11.190 1.00 89.44 113 GLU A O 1
ATOM 919 N N . VAL A 1 114 ? 8.342 4.903 -12.766 1.00 93.00 114 VAL A N 1
ATOM 920 C CA . VAL A 1 114 ? 8.155 3.915 -13.827 1.00 93.00 114 VAL A CA 1
ATOM 921 C C . VAL A 1 114 ? 9.520 3.426 -14.275 1.00 93.00 114 VAL A C 1
ATOM 923 O O . VAL A 1 114 ? 10.385 4.223 -14.645 1.00 93.00 114 VAL A O 1
ATOM 926 N N . HIS A 1 115 ? 9.687 2.113 -14.261 1.00 93.94 115 HIS A N 1
ATOM 927 C CA . HIS A 1 115 ? 10.893 1.413 -14.661 1.00 93.94 115 HIS A CA 1
ATOM 928 C C . HIS A 1 115 ? 10.730 0.784 -16.044 1.00 93.94 115 HIS A C 1
ATOM 930 O O . HIS A 1 115 ? 9.666 0.257 -16.371 1.00 93.94 115 HIS A O 1
ATOM 936 N N . HIS A 1 116 ? 11.794 0.806 -16.847 1.00 95.19 116 HIS A N 1
ATOM 937 C CA . HIS A 1 116 ? 11.852 0.081 -18.113 1.00 95.19 116 HIS A CA 1
ATOM 938 C C . HIS A 1 116 ? 12.382 -1.337 -17.883 1.00 95.19 116 HIS A C 1
ATOM 940 O O . HIS A 1 116 ? 13.532 -1.481 -17.491 1.00 95.19 116 HIS A O 1
ATOM 946 N N . ILE A 1 117 ? 11.580 -2.368 -18.164 1.00 93.38 117 ILE A N 1
ATOM 947 C CA . ILE A 1 117 ? 11.949 -3.783 -17.961 1.00 93.38 117 ILE A CA 1
ATOM 948 C C . ILE A 1 117 ? 13.201 -4.147 -18.774 1.00 93.38 117 ILE A C 1
ATOM 950 O O . ILE A 1 117 ? 14.158 -4.682 -18.223 1.00 93.38 117 ILE A O 1
ATOM 954 N N . LYS A 1 118 ? 13.223 -3.827 -20.076 1.00 92.50 118 LYS A N 1
ATOM 955 C CA . LYS A 1 118 ? 14.475 -3.685 -20.830 1.00 92.50 118 LYS A CA 1
ATOM 956 C C . LYS A 1 118 ? 14.913 -2.233 -20.765 1.00 92.50 118 LYS A C 1
ATOM 958 O O . LYS A 1 118 ? 14.192 -1.353 -21.245 1.00 92.50 118 LYS A O 1
ATOM 963 N N . GLU A 1 119 ? 16.091 -2.007 -20.192 1.00 91.00 119 GLU A N 1
ATOM 964 C CA . GLU A 1 119 ? 16.630 -0.675 -19.949 1.00 91.00 119 GLU A CA 1
ATOM 965 C C . GLU A 1 119 ? 16.676 0.180 -21.217 1.00 91.00 119 GLU A C 1
ATOM 967 O O . GLU A 1 119 ? 17.092 -0.264 -22.288 1.00 91.00 119 GLU A O 1
ATOM 972 N N . GLN A 1 120 ? 16.334 1.459 -21.073 1.00 91.44 120 GLN A N 1
ATOM 973 C CA . GLN A 1 120 ? 16.388 2.428 -22.168 1.00 91.44 120 GLN A CA 1
ATOM 974 C C . GLN A 1 120 ? 17.790 2.627 -22.773 1.00 91.44 120 GLN A C 1
ATOM 976 O O . GLN A 1 120 ? 17.884 3.138 -23.885 1.00 91.44 120 GLN A O 1
ATOM 981 N N . SER A 1 121 ? 18.852 2.251 -22.051 1.00 92.00 121 SER A N 1
ATOM 982 C CA . SER A 1 121 ? 20.255 2.269 -22.495 1.00 92.00 121 SER A CA 1
ATOM 983 C C . SER A 1 121 ? 20.520 1.284 -23.639 1.00 92.00 121 SER A C 1
ATOM 985 O O . SER A 1 121 ? 21.434 1.494 -24.428 1.00 92.00 121 SER A O 1
ATOM 987 N N . THR A 1 122 ? 19.704 0.230 -23.745 1.00 91.94 122 THR A N 1
ATOM 988 C CA . THR A 1 122 ? 19.797 -0.799 -24.794 1.00 91.94 122 THR A CA 1
ATOM 989 C C . THR A 1 122 ? 19.080 -0.411 -26.087 1.00 91.94 122 THR A C 1
ATOM 991 O O . THR A 1 122 ? 19.116 -1.165 -27.058 1.00 91.94 122 THR A O 1
ATOM 994 N N . ALA A 1 123 ? 18.408 0.743 -26.101 1.00 94.38 123 ALA A N 1
ATOM 995 C CA . ALA A 1 123 ? 17.695 1.226 -27.270 1.00 94.38 123 ALA A CA 1
ATOM 996 C C . ALA A 1 123 ? 18.644 1.888 -28.277 1.00 94.38 123 ALA A C 1
ATOM 998 O O . ALA A 1 123 ? 19.613 2.545 -27.897 1.00 94.38 123 ALA A O 1
ATOM 999 N N . ASP A 1 124 ? 18.326 1.758 -29.561 1.00 94.44 124 ASP A N 1
ATOM 1000 C CA . ASP A 1 124 ? 19.028 2.456 -30.633 1.00 94.44 124 ASP A CA 1
ATOM 1001 C C . ASP A 1 124 ? 18.717 3.969 -30.655 1.00 94.44 124 ASP A C 1
ATOM 1003 O O . ASP A 1 124 ? 17.934 4.497 -29.856 1.00 94.44 124 ASP A O 1
ATOM 1007 N N . ASN A 1 125 ? 19.312 4.684 -31.615 1.00 94.25 125 ASN A N 1
ATOM 1008 C CA . ASN A 1 125 ? 19.111 6.127 -31.795 1.00 94.25 125 ASN A CA 1
ATOM 1009 C C . ASN A 1 125 ? 17.645 6.513 -32.063 1.00 94.25 125 ASN A C 1
ATOM 1011 O O . ASN A 1 125 ? 17.258 7.652 -31.808 1.00 94.25 125 ASN A O 1
ATOM 1015 N N . ASN A 1 126 ? 16.828 5.576 -32.546 1.00 93.00 126 ASN A N 1
ATOM 1016 C CA . ASN A 1 126 ? 15.404 5.771 -32.805 1.00 93.00 126 ASN A CA 1
ATOM 1017 C C . ASN A 1 126 ? 14.531 5.339 -31.611 1.00 93.00 126 ASN A C 1
ATOM 1019 O O . ASN A 1 126 ? 13.303 5.396 -31.689 1.00 93.00 126 ASN A O 1
ATOM 1023 N N . GLY A 1 127 ? 15.136 4.910 -30.497 1.00 92.12 127 GLY A N 1
ATOM 1024 C CA . GLY A 1 127 ? 14.438 4.471 -29.293 1.00 92.12 127 GLY A CA 1
ATOM 1025 C C . GLY A 1 127 ? 13.892 3.044 -29.366 1.00 92.12 127 GLY A C 1
ATOM 1026 O O . GLY A 1 127 ? 13.060 2.682 -28.529 1.00 92.12 127 GLY A O 1
ATOM 1027 N N . PHE A 1 128 ? 14.331 2.232 -30.328 1.00 94.88 128 PHE A N 1
ATOM 1028 C CA . PHE A 1 128 ? 13.916 0.840 -30.476 1.00 94.88 128 PHE A CA 1
ATOM 1029 C C . PHE A 1 128 ? 14.854 -0.111 -29.737 1.00 94.88 128 PHE A C 1
ATOM 1031 O O . PHE A 1 128 ? 16.072 -0.001 -29.816 1.00 94.88 128 PHE A O 1
ATOM 1038 N N . ILE A 1 129 ? 14.262 -1.067 -29.024 1.00 92.69 129 ILE A N 1
ATOM 1039 C CA . ILE A 1 129 ? 14.936 -2.221 -28.441 1.00 92.69 129 ILE A CA 1
ATOM 1040 C C . ILE A 1 129 ? 14.492 -3.427 -29.263 1.00 92.69 129 ILE A C 1
ATOM 1042 O O . ILE A 1 129 ? 13.342 -3.861 -29.165 1.00 92.69 129 ILE A O 1
ATOM 1046 N N . GLU A 1 130 ? 15.394 -3.944 -30.095 1.00 90.75 130 GLU A N 1
ATOM 1047 C CA . GLU A 1 130 ? 15.112 -5.014 -31.061 1.00 90.75 130 GLU A CA 1
ATOM 1048 C C . GLU A 1 130 ? 13.911 -4.662 -31.963 1.00 90.75 130 GLU A C 1
ATOM 1050 O O . GLU A 1 130 ? 14.047 -3.907 -32.919 1.00 90.75 130 GLU A O 1
ATOM 1055 N N . ASN A 1 131 ? 12.722 -5.177 -31.643 1.00 93.25 131 ASN A N 1
ATOM 1056 C CA . ASN A 1 131 ? 11.524 -5.097 -32.481 1.00 93.25 131 ASN A CA 1
ATOM 1057 C C . ASN A 1 131 ? 10.471 -4.102 -31.966 1.00 93.25 131 ASN A C 1
ATOM 1059 O O . ASN A 1 131 ? 9.366 -4.040 -32.508 1.00 93.25 131 ASN A O 1
ATOM 1063 N N . TYR A 1 132 ? 10.747 -3.359 -30.891 1.00 94.38 132 TYR A N 1
ATOM 1064 C CA . TYR A 1 132 ? 9.752 -2.472 -30.290 1.00 94.38 132 TYR A CA 1
ATOM 1065 C C . TYR A 1 132 ? 10.355 -1.207 -29.685 1.00 94.38 132 TYR A C 1
ATOM 1067 O O . TYR A 1 132 ? 11.477 -1.192 -29.197 1.00 94.38 132 TYR A O 1
ATOM 1075 N N . HIS A 1 133 ? 9.574 -0.128 -29.671 1.00 96.69 133 HIS A N 1
ATOM 1076 C CA . HIS A 1 133 ? 9.989 1.120 -29.038 1.00 96.69 133 HIS A CA 1
ATOM 1077 C C . HIS A 1 133 ? 10.051 0.973 -27.506 1.00 96.69 133 HIS A C 1
ATOM 1079 O O . HIS A 1 133 ? 9.120 0.445 -26.893 1.00 96.69 133 HIS A O 1
ATOM 1085 N N . LYS A 1 134 ? 11.099 1.501 -26.866 1.00 94.12 134 LYS A N 1
ATOM 1086 C CA . LYS A 1 134 ? 11.368 1.366 -25.420 1.00 94.12 134 LYS A CA 1
ATOM 1087 C C . LYS A 1 134 ? 10.197 1.764 -24.514 1.00 94.12 134 LYS A C 1
ATOM 1089 O O . LYS A 1 134 ? 10.020 1.178 -23.455 1.00 94.12 134 LYS A O 1
ATOM 1094 N N . ASN A 1 135 ? 9.362 2.710 -24.944 1.00 96.38 135 ASN A N 1
ATOM 1095 C CA . ASN A 1 135 ? 8.220 3.214 -24.170 1.00 96.38 135 ASN A CA 1
ATOM 1096 C C . ASN A 1 135 ? 6.910 2.424 -24.361 1.00 96.38 135 ASN A C 1
ATOM 1098 O O . ASN A 1 135 ? 5.844 2.898 -23.971 1.00 96.38 135 ASN A O 1
ATOM 1102 N N . ARG A 1 136 ? 6.935 1.247 -24.997 1.00 95.25 136 ARG A N 1
ATOM 1103 C CA . ARG A 1 136 ? 5.733 0.407 -25.082 1.00 95.25 136 ARG A CA 1
ATOM 1104 C C . ARG A 1 136 ? 5.299 -0.042 -23.687 1.00 95.25 136 ARG A C 1
ATOM 1106 O O . ARG A 1 136 ? 6.137 -0.416 -22.875 1.00 95.25 136 ARG A O 1
ATOM 1113 N N . LYS A 1 137 ? 3.982 -0.072 -23.444 1.00 93.56 137 LYS A N 1
ATOM 1114 C CA . LYS A 1 137 ? 3.371 -0.422 -22.148 1.00 93.56 137 LYS A CA 1
ATOM 1115 C C . LYS A 1 137 ? 3.945 -1.695 -21.521 1.00 93.56 137 LYS A C 1
ATOM 1117 O O . LYS A 1 137 ? 4.260 -1.695 -20.343 1.00 93.56 137 LYS A O 1
ATOM 1122 N N . PHE A 1 138 ? 4.139 -2.754 -22.308 1.00 92.44 138 PHE A N 1
ATOM 1123 C CA . PHE A 1 138 ? 4.672 -4.028 -21.808 1.00 92.44 138 PHE A CA 1
ATOM 1124 C C . PHE A 1 138 ? 6.145 -3.965 -21.369 1.00 92.44 138 PHE A C 1
ATOM 1126 O O . PHE A 1 138 ? 6.623 -4.902 -20.740 1.00 92.44 138 PHE A O 1
ATOM 1133 N N . ASN A 1 139 ? 6.871 -2.903 -21.724 1.00 95.00 139 ASN A N 1
ATOM 1134 C CA . ASN A 1 139 ? 8.241 -2.656 -21.286 1.00 95.00 139 ASN A CA 1
ATOM 1135 C C . ASN A 1 139 ? 8.303 -1.687 -20.096 1.00 95.00 139 ASN A C 1
ATOM 1137 O O . ASN A 1 139 ? 9.394 -1.390 -19.629 1.00 95.00 139 ASN A O 1
ATOM 1141 N N . LEU A 1 140 ? 7.169 -1.165 -19.629 1.00 94.94 140 LEU A N 1
ATOM 1142 C CA . LEU A 1 140 ? 7.084 -0.223 -18.519 1.00 94.94 140 LEU A CA 1
ATOM 1143 C C . LEU A 1 140 ? 6.464 -0.919 -17.304 1.00 94.94 140 LEU A C 1
ATOM 1145 O O . LEU A 1 140 ? 5.570 -1.756 -17.443 1.00 94.94 140 LEU A O 1
ATOM 1149 N N . LEU A 1 141 ? 6.957 -0.570 -16.120 1.00 94.62 141 LEU A N 1
ATOM 1150 C CA . LEU A 1 141 ? 6.546 -1.165 -14.856 1.00 94.62 141 LEU A CA 1
ATOM 1151 C C . LEU A 1 141 ? 6.485 -0.101 -13.763 1.00 94.62 141 LEU A C 1
ATOM 1153 O O . LEU A 1 141 ? 7.487 0.567 -13.502 1.00 94.62 141 LEU A O 1
ATOM 1157 N N . ASN A 1 142 ? 5.351 0.029 -13.081 1.00 94.69 142 ASN A N 1
ATOM 1158 C CA . ASN A 1 142 ? 5.262 0.903 -11.914 1.00 94.69 142 ASN A CA 1
ATOM 1159 C C . ASN A 1 142 ? 5.963 0.243 -10.721 1.00 94.69 142 ASN A C 1
ATOM 1161 O O . ASN A 1 142 ? 5.578 -0.845 -10.288 1.00 94.69 142 ASN A O 1
ATOM 1165 N N . VAL A 1 143 ? 6.974 0.894 -10.144 1.00 94.69 143 VAL A N 1
ATOM 1166 C CA . VAL A 1 143 ? 7.728 0.355 -8.995 1.00 94.69 143 VAL A CA 1
ATOM 1167 C C . VAL A 1 143 ? 8.058 1.449 -8.004 1.00 94.69 143 VAL A C 1
ATOM 1169 O O . VAL A 1 143 ? 8.374 2.548 -8.424 1.00 94.69 143 VAL A O 1
ATOM 1172 N N . CYS A 1 144 ? 7.994 1.187 -6.698 1.00 92.69 144 CYS A N 1
ATOM 1173 C CA . CYS A 1 144 ? 8.506 2.138 -5.704 1.00 92.69 144 CYS A CA 1
ATOM 1174 C C . CYS A 1 144 ? 10.041 2.188 -5.742 1.00 92.69 144 CYS A C 1
ATOM 1176 O O . CYS A 1 144 ? 10.670 1.230 -6.198 1.00 92.69 144 CYS A O 1
ATOM 1178 N N . SER A 1 145 ? 10.644 3.239 -5.183 1.00 89.06 145 SER A N 1
ATOM 1179 C CA . SER A 1 145 ? 12.100 3.435 -5.200 1.00 89.06 145 SER A CA 1
ATOM 1180 C C . SER A 1 145 ? 12.880 2.245 -4.609 1.00 89.06 145 SER A C 1
ATOM 1182 O O . SER A 1 145 ? 13.920 1.861 -5.140 1.00 89.06 145 SER A O 1
ATOM 1184 N N . ASP A 1 146 ? 12.350 1.573 -3.576 1.00 90.56 146 ASP A N 1
ATOM 1185 C CA . ASP A 1 146 ? 12.953 0.348 -3.016 1.00 90.56 146 ASP A CA 1
ATOM 1186 C C . ASP A 1 146 ? 13.015 -0.790 -4.047 1.00 90.56 146 ASP A C 1
ATOM 1188 O O . ASP A 1 146 ? 14.035 -1.460 -4.208 1.00 90.56 146 ASP A O 1
ATOM 1192 N N . CYS A 1 147 ? 11.905 -1.035 -4.748 1.00 90.88 147 CYS A N 1
ATOM 1193 C CA . CYS A 1 147 ? 11.826 -2.078 -5.769 1.00 90.88 147 CYS A CA 1
ATOM 1194 C C . CYS A 1 147 ? 12.663 -1.702 -6.991 1.00 90.88 147 CYS A C 1
ATOM 1196 O O . CYS A 1 147 ? 13.361 -2.558 -7.523 1.00 90.88 147 CYS A O 1
ATOM 1198 N N . HIS A 1 148 ? 12.657 -0.426 -7.381 1.00 90.06 148 HIS A N 1
ATOM 1199 C CA . HIS A 1 148 ? 13.503 0.108 -8.441 1.00 90.06 148 HIS A CA 1
ATOM 1200 C C . HIS A 1 148 ? 14.987 -0.175 -8.164 1.00 90.06 148 HIS A C 1
ATOM 1202 O O . HIS A 1 148 ? 15.676 -0.772 -8.991 1.00 90.06 148 HIS A O 1
ATOM 1208 N N . ASN A 1 149 ? 15.463 0.156 -6.960 1.00 87.81 149 ASN A N 1
ATOM 1209 C CA . ASN A 1 149 ? 16.840 -0.105 -6.544 1.00 87.81 149 ASN A CA 1
ATOM 1210 C C . ASN A 1 149 ? 17.159 -1.602 -6.498 1.00 87.81 149 ASN A C 1
ATOM 1212 O O . ASN A 1 149 ? 18.246 -2.009 -6.899 1.00 87.81 149 ASN A O 1
ATOM 1216 N N . ASN A 1 150 ? 16.222 -2.435 -6.045 1.00 87.25 150 ASN A N 1
ATOM 1217 C CA . ASN A 1 150 ? 16.410 -3.884 -6.017 1.00 87.25 150 ASN A CA 1
ATOM 1218 C C . ASN A 1 150 ? 16.478 -4.515 -7.412 1.00 87.25 150 ASN A C 1
ATOM 1220 O O . ASN A 1 150 ? 17.177 -5.515 -7.575 1.00 87.25 150 ASN A O 1
ATOM 1224 N N . ILE A 1 151 ? 15.795 -3.938 -8.404 1.00 88.19 151 ILE A N 1
ATOM 1225 C CA . ILE A 1 151 ? 15.922 -4.360 -9.803 1.00 88.19 151 ILE A CA 1
ATOM 1226 C C . ILE A 1 151 ? 17.320 -4.014 -10.323 1.00 88.19 151 ILE A C 1
ATOM 1228 O O . ILE A 1 151 ? 18.033 -4.905 -10.776 1.00 88.19 151 ILE A O 1
ATOM 1232 N N . HIS A 1 152 ? 17.760 -2.761 -10.155 1.00 84.12 152 HIS A N 1
ATOM 1233 C CA . HIS A 1 152 ? 19.114 -2.331 -10.546 1.00 84.12 152 HIS A CA 1
ATOM 1234 C C . HIS A 1 152 ? 20.224 -3.099 -9.819 1.00 84.12 152 HIS A C 1
ATOM 1236 O O . HIS A 1 152 ? 21.271 -3.381 -10.392 1.00 84.12 152 HIS A O 1
ATOM 1242 N N . SER A 1 153 ? 19.987 -3.478 -8.563 1.00 82.88 153 SER A N 1
ATOM 1243 C CA . SER A 1 153 ? 20.936 -4.261 -7.758 1.00 82.88 153 SER A CA 1
ATOM 1244 C C . SER A 1 153 ? 20.939 -5.756 -8.104 1.00 82.88 153 SER A C 1
ATOM 1246 O O . SER A 1 153 ? 21.740 -6.502 -7.550 1.00 82.88 153 SER A O 1
ATOM 1248 N N . GLY A 1 154 ? 20.036 -6.224 -8.974 1.00 83.25 154 GLY A N 1
ATOM 1249 C CA . GLY A 1 154 ? 19.915 -7.634 -9.358 1.00 83.25 154 GLY A CA 1
ATOM 1250 C C . GLY A 1 154 ? 19.220 -8.540 -8.332 1.00 83.25 154 GLY A C 1
ATOM 1251 O O . GLY A 1 154 ? 19.096 -9.742 -8.573 1.00 83.25 154 GLY A O 1
ATOM 1252 N N . ASN A 1 155 ? 18.723 -7.985 -7.221 1.00 82.62 155 ASN A N 1
ATOM 1253 C CA . ASN A 1 155 ? 17.971 -8.719 -6.192 1.00 82.62 155 ASN A CA 1
ATOM 1254 C C . ASN A 1 155 ? 16.601 -9.179 -6.711 1.00 82.62 155 ASN A C 1
ATOM 1256 O O . ASN A 1 155 ? 16.070 -10.219 -6.314 1.00 82.62 155 ASN A O 1
ATOM 1260 N N . ILE A 1 156 ? 16.021 -8.380 -7.605 1.00 88.50 156 ILE A N 1
ATOM 1261 C CA . ILE A 1 156 ? 14.751 -8.651 -8.263 1.00 88.50 156 ILE A CA 1
ATOM 1262 C C . ILE A 1 156 ? 15.011 -8.722 -9.759 1.00 88.50 156 ILE A C 1
ATOM 1264 O O . ILE A 1 156 ? 15.491 -7.764 -10.358 1.00 88.50 156 ILE A O 1
ATOM 1268 N N . LYS A 1 157 ? 14.644 -9.841 -10.380 1.00 91.00 157 LYS A N 1
ATOM 1269 C CA . LYS A 1 157 ? 14.651 -9.973 -11.832 1.00 91.00 157 LYS A CA 1
ATOM 1270 C C . LYS A 1 157 ? 13.223 -9.929 -12.355 1.00 91.00 157 LYS A C 1
ATOM 1272 O O . LYS A 1 157 ? 12.419 -10.805 -12.041 1.00 91.00 157 LYS A O 1
ATOM 1277 N N . VAL A 1 158 ? 12.925 -8.929 -13.178 1.00 92.75 158 VAL A N 1
ATOM 1278 C CA . VAL A 1 158 ? 11.647 -8.818 -13.888 1.00 92.75 158 VAL A CA 1
ATOM 1279 C C . VAL A 1 158 ? 11.844 -9.344 -15.307 1.00 92.75 158 VAL A C 1
ATOM 1281 O O . VAL A 1 158 ? 12.594 -8.760 -16.081 1.00 92.75 158 VAL A O 1
ATOM 1284 N N . ASN A 1 159 ? 11.190 -10.452 -15.657 1.00 90.50 159 ASN A N 1
ATOM 1285 C CA . ASN A 1 159 ? 11.294 -11.027 -17.004 1.00 90.50 159 ASN A CA 1
ATOM 1286 C C . ASN A 1 159 ? 10.267 -10.431 -17.983 1.00 90.50 159 ASN A C 1
ATOM 1288 O O . ASN A 1 159 ? 10.398 -10.614 -19.191 1.00 90.50 159 ASN A O 1
ATOM 1292 N N . GLY A 1 160 ? 9.240 -9.744 -17.477 1.00 91.31 160 GLY A N 1
ATOM 1293 C CA . GLY A 1 160 ? 8.141 -9.193 -18.269 1.00 91.31 160 GLY A CA 1
ATOM 1294 C C . GLY A 1 160 ? 6.786 -9.721 -17.812 1.00 91.31 160 GLY A C 1
ATOM 1295 O O . GLY A 1 160 ? 6.626 -10.148 -16.671 1.00 91.31 160 GLY A O 1
ATOM 1296 N N . TYR A 1 161 ? 5.807 -9.700 -18.710 1.00 92.94 161 TYR A N 1
ATOM 1297 C CA . TYR A 1 161 ? 4.446 -10.155 -18.434 1.00 92.94 161 TYR A CA 1
ATOM 1298 C C . TYR A 1 161 ? 4.182 -11.519 -19.080 1.00 92.94 161 TYR A C 1
ATOM 1300 O O . 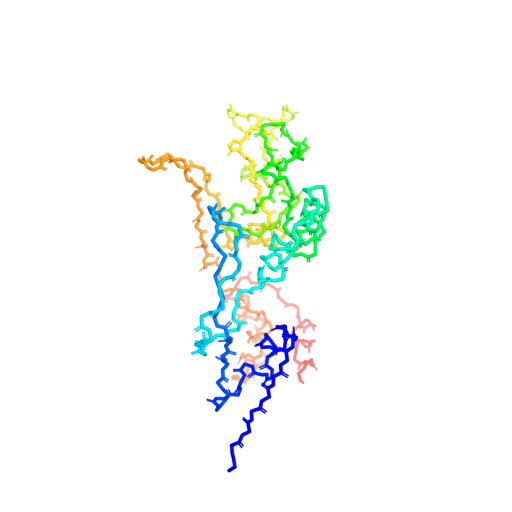TYR A 1 161 ? 4.550 -11.752 -20.232 1.00 92.94 161 TYR A O 1
ATOM 1308 N N . LYS A 1 162 ? 3.507 -12.415 -18.354 1.00 92.62 162 LYS A N 1
ATOM 1309 C CA . LYS A 1 162 ? 3.069 -13.732 -18.835 1.00 92.62 162 LYS A CA 1
ATOM 1310 C C . LYS A 1 162 ? 1.553 -13.787 -18.912 1.00 92.62 162 LYS A C 1
ATOM 1312 O O . LYS A 1 162 ? 0.854 -13.361 -17.996 1.00 92.62 162 LYS A O 1
ATOM 1317 N N . LYS A 1 163 ? 1.041 -14.359 -19.999 1.00 92.31 163 LYS A N 1
ATOM 1318 C CA . LYS A 1 163 ? -0.380 -14.682 -20.131 1.00 92.31 163 LYS A CA 1
ATOM 1319 C C . LYS A 1 163 ? -0.652 -16.030 -19.464 1.00 92.31 163 LYS A C 1
ATOM 1321 O O . LYS A 1 163 ? 0.050 -17.000 -19.730 1.00 92.31 163 LYS A O 1
ATOM 1326 N N . THR A 1 164 ? -1.675 -16.078 -18.625 1.00 91.00 164 THR A N 1
ATOM 1327 C CA . THR A 1 164 ? -2.151 -17.273 -17.917 1.00 91.00 164 THR A CA 1
ATOM 1328 C C . THR A 1 164 ? -3.661 -17.418 -18.106 1.00 91.00 164 THR A C 1
ATOM 1330 O O . THR A 1 164 ? -4.301 -16.527 -18.674 1.00 91.00 164 THR A O 1
ATOM 1333 N N . SER A 1 165 ? -4.239 -18.533 -17.654 1.00 89.62 165 SER A N 1
ATOM 1334 C CA . SER A 1 165 ? -5.697 -18.724 -17.624 1.00 89.62 165 SER A CA 1
ATOM 1335 C C . SER A 1 165 ? -6.411 -17.662 -16.786 1.00 89.62 165 SER A C 1
ATOM 1337 O O . SER A 1 165 ? -7.523 -17.275 -17.129 1.00 89.62 165 SER A O 1
ATOM 1339 N N . ASP A 1 166 ? -5.738 -17.133 -15.763 1.00 85.00 166 ASP A N 1
ATOM 1340 C CA . ASP A 1 166 ? -6.276 -16.132 -14.834 1.00 85.00 166 ASP A CA 1
ATOM 1341 C C . ASP A 1 166 ? -5.922 -14.692 -15.248 1.00 85.00 166 ASP A C 1
ATOM 1343 O O . ASP A 1 166 ? -6.064 -13.745 -14.476 1.00 85.00 166 ASP A O 1
ATOM 1347 N N . GLY A 1 167 ? -5.452 -14.511 -16.487 1.00 87.00 167 GLY A N 1
ATOM 1348 C CA . GLY A 1 167 ? -5.103 -13.212 -17.053 1.00 87.00 167 GLY A CA 1
ATOM 1349 C C . GLY A 1 167 ? -3.600 -12.977 -17.180 1.00 87.00 167 GLY A C 1
ATOM 1350 O O . GLY A 1 167 ? -2.794 -13.907 -17.256 1.00 87.00 167 GLY A O 1
ATOM 1351 N N . ILE A 1 168 ? -3.219 -11.706 -17.299 1.00 88.56 168 ILE A N 1
ATOM 1352 C CA . ILE A 1 168 ? -1.822 -11.298 -17.459 1.00 88.56 168 ILE A CA 1
ATOM 1353 C C . ILE A 1 168 ? -1.217 -11.088 -16.073 1.00 88.56 168 ILE A C 1
ATOM 1355 O O . ILE A 1 168 ? -1.717 -10.277 -15.298 1.00 88.56 168 ILE A O 1
ATOM 1359 N N . ILE A 1 169 ? -0.125 -11.789 -15.786 1.00 91.19 169 ILE A N 1
ATOM 1360 C CA . ILE A 1 169 ? 0.627 -11.662 -14.537 1.00 91.19 169 ILE A CA 1
ATOM 1361 C C . ILE A 1 169 ? 2.045 -11.164 -14.816 1.00 91.19 169 ILE A C 1
ATOM 1363 O O . ILE A 1 169 ? 2.613 -11.426 -15.878 1.00 91.19 169 ILE A O 1
ATOM 1367 N N . LEU A 1 170 ? 2.628 -10.455 -13.853 1.00 92.19 170 LEU A N 1
ATOM 1368 C CA . LEU A 1 170 ? 4.025 -10.037 -13.906 1.00 92.19 170 LEU A CA 1
ATOM 1369 C C . LEU A 1 170 ? 4.934 -11.207 -13.502 1.00 92.19 170 LEU A C 1
ATOM 1371 O O . LEU A 1 170 ? 4.786 -11.771 -12.419 1.00 92.19 170 LEU A O 1
ATOM 1375 N N . ASP A 1 171 ? 5.888 -11.559 -14.360 1.00 92.69 171 ASP A N 1
ATOM 1376 C CA . ASP A 1 171 ? 6.883 -12.596 -14.093 1.00 92.69 171 ASP A CA 1
ATOM 1377 C C . ASP A 1 171 ? 8.093 -11.998 -13.376 1.00 92.69 171 ASP A C 1
ATOM 1379 O O . ASP A 1 171 ? 9.039 -11.503 -14.001 1.00 92.69 171 ASP A O 1
ATOM 1383 N N . VAL A 1 172 ? 8.042 -12.041 -12.047 1.00 91.00 172 VAL A N 1
ATOM 1384 C CA . VAL A 1 172 ? 9.129 -11.595 -11.176 1.00 91.00 172 VAL A CA 1
ATOM 1385 C C . VAL A 1 172 ? 9.760 -12.793 -10.497 1.00 91.00 172 VAL A C 1
ATOM 1387 O O . VAL A 1 172 ? 9.089 -13.581 -9.833 1.00 91.00 172 VAL A O 1
ATOM 1390 N N . VAL A 1 173 ? 11.077 -12.891 -10.615 1.00 87.75 173 VAL A N 1
ATOM 1391 C CA . VAL A 1 173 ? 11.881 -13.833 -9.850 1.00 87.75 173 VAL A CA 1
ATOM 1392 C C . VAL A 1 173 ? 12.676 -13.022 -8.843 1.00 87.75 173 VAL A C 1
ATOM 1394 O O . VAL A 1 173 ? 13.568 -12.256 -9.209 1.00 87.75 173 VAL A O 1
ATOM 1397 N N . ASN A 1 174 ? 12.366 -13.205 -7.561 1.00 79.81 174 ASN A N 1
ATOM 1398 C CA . ASN A 1 174 ? 13.302 -12.810 -6.519 1.00 79.81 174 ASN A CA 1
ATOM 1399 C C . ASN A 1 174 ? 14.520 -13.697 -6.709 1.00 79.81 174 ASN A C 1
ATOM 1401 O O . ASN A 1 174 ? 14.417 -14.920 -6.598 1.00 79.81 174 ASN A O 1
ATOM 1405 N N . ASN A 1 175 ? 15.644 -13.093 -7.068 1.00 61.16 175 ASN A N 1
ATOM 1406 C CA . ASN A 1 175 ? 16.881 -13.819 -7.225 1.00 61.16 175 ASN A CA 1
ATOM 1407 C C . ASN A 1 175 ? 17.694 -13.564 -5.959 1.00 61.16 175 ASN A C 1
ATOM 1409 O O . ASN A 1 175 ? 18.447 -12.594 -5.904 1.00 61.16 175 ASN A O 1
ATOM 1413 N N . PRO A 1 176 ? 17.563 -14.401 -4.915 1.00 46.72 176 PRO A N 1
ATOM 1414 C CA . PRO A 1 176 ? 18.508 -14.385 -3.816 1.00 46.72 176 PRO A CA 1
ATOM 1415 C C . PRO A 1 176 ? 19.832 -14.983 -4.317 1.00 46.72 176 PRO A C 1
ATOM 1417 O O . PRO A 1 176 ? 20.203 -16.094 -3.956 1.00 46.72 176 PRO A O 1
ATOM 1420 N N . LYS A 1 177 ? 20.531 -14.293 -5.220 1.00 38.00 177 LYS A N 1
ATOM 1421 C CA . LYS A 1 177 ? 21.901 -14.605 -5.636 1.00 38.00 177 LYS A CA 1
ATOM 1422 C C . LYS A 1 177 ? 22.579 -13.273 -5.939 1.00 38.00 177 LYS A C 1
ATOM 1424 O O . LYS A 1 177 ? 22.181 -12.604 -6.877 1.00 38.00 177 LYS A O 1
ATOM 1429 N N . SER A 1 178 ? 23.581 -12.822 -5.204 1.00 36.38 178 SER A N 1
ATOM 1430 C CA . SER A 1 178 ? 24.571 -13.522 -4.389 1.00 36.38 178 SER A CA 1
ATOM 1431 C C . SER A 1 178 ? 24.598 -12.990 -2.964 1.00 36.38 178 SER A C 1
ATOM 1433 O O . SER A 1 178 ? 24.265 -11.835 -2.730 1.00 36.38 178 SER A O 1
ATOM 1435 N N . THR A 1 179 ? 25.117 -13.784 -2.032 1.00 39.00 179 THR A N 1
ATOM 1436 C CA . THR A 1 179 ? 25.854 -13.283 -0.873 1.00 39.00 179 THR A CA 1
ATOM 1437 C C . THR A 1 179 ? 26.718 -12.097 -1.321 1.00 39.00 179 THR A C 1
ATOM 1439 O O . THR A 1 179 ? 27.805 -12.287 -1.864 1.00 39.00 179 THR A O 1
ATOM 1442 N N . SER A 1 180 ? 26.262 -10.859 -1.126 1.00 44.84 180 SER A N 1
ATOM 1443 C CA . SER A 1 180 ? 27.188 -9.763 -0.902 1.00 44.84 180 SER A CA 1
ATOM 1444 C C . SER A 1 180 ? 27.789 -10.095 0.452 1.00 44.84 180 SER A C 1
ATOM 1446 O O . SER A 1 180 ? 27.287 -9.665 1.488 1.00 44.84 180 SER A O 1
ATOM 1448 N N . ILE A 1 181 ? 28.769 -11.000 0.471 1.00 56.59 181 ILE A N 1
ATOM 1449 C CA . ILE A 1 181 ? 29.571 -1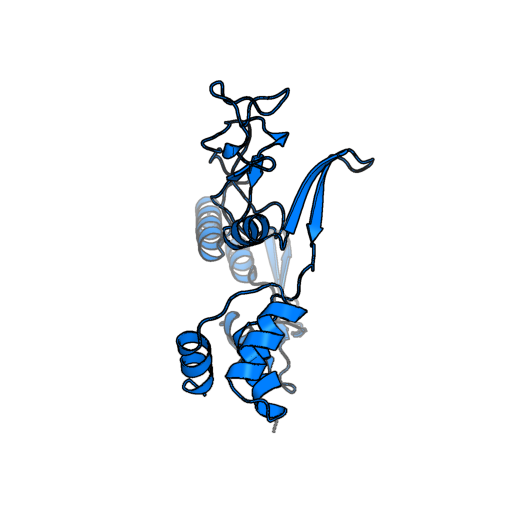1.159 1.666 1.00 56.59 181 ILE A CA 1
ATOM 1450 C C . ILE A 1 181 ? 30.187 -9.777 1.837 1.00 56.59 181 ILE A C 1
ATOM 1452 O O . ILE A 1 181 ? 30.953 -9.342 0.972 1.00 56.59 181 ILE A O 1
ATOM 1456 N N . ASP A 1 182 ? 29.753 -9.048 2.864 1.00 68.62 182 ASP A N 1
ATOM 1457 C CA . ASP A 1 182 ? 30.313 -7.742 3.142 1.00 68.62 182 ASP A CA 1
ATOM 1458 C C . ASP A 1 182 ? 31.826 -7.948 3.240 1.00 68.62 182 ASP A C 1
ATOM 1460 O O . ASP A 1 182 ? 32.316 -8.790 3.999 1.00 68.62 182 ASP A O 1
ATOM 1464 N N . ILE A 1 183 ? 32.577 -7.222 2.414 1.00 72.12 183 ILE A N 1
ATOM 1465 C CA . ILE A 1 183 ? 34.039 -7.257 2.435 1.00 72.12 183 ILE A CA 1
ATOM 1466 C C . ILE A 1 183 ? 34.524 -7.004 3.867 1.00 72.12 183 ILE A C 1
ATOM 1468 O O . ILE A 1 183 ? 35.531 -7.579 4.284 1.00 72.12 183 ILE A O 1
ATOM 1472 N N . ASN A 1 184 ? 33.781 -6.208 4.643 1.00 77.69 184 ASN A N 1
ATOM 1473 C CA . ASN A 1 184 ? 34.060 -6.001 6.054 1.00 77.69 184 ASN A CA 1
ATOM 1474 C C . ASN A 1 184 ? 33.984 -7.316 6.843 1.00 77.69 184 ASN A C 1
ATOM 1476 O O . ASN A 1 184 ? 34.936 -7.654 7.548 1.00 77.69 184 ASN A O 1
ATOM 1480 N N . ASP A 1 185 ? 32.914 -8.094 6.680 1.00 75.38 185 ASP A N 1
ATOM 1481 C CA . ASP A 1 185 ? 32.712 -9.371 7.369 1.00 75.38 185 ASP A CA 1
ATOM 1482 C C . ASP A 1 185 ? 33.748 -10.428 6.970 1.00 75.38 185 ASP A C 1
ATOM 1484 O O . ASP A 1 185 ? 34.241 -11.155 7.840 1.00 75.38 185 ASP A O 1
ATOM 1488 N N . ILE A 1 186 ? 34.164 -10.472 5.696 1.00 79.12 186 ILE A N 1
ATOM 1489 C CA . ILE A 1 186 ? 35.270 -11.337 5.245 1.00 79.12 186 ILE A CA 1
ATOM 1490 C C . ILE A 1 186 ? 36.559 -10.948 5.960 1.00 79.12 186 ILE A C 1
ATOM 1492 O O . ILE A 1 186 ? 37.227 -11.796 6.556 1.00 79.12 186 ILE A O 1
ATOM 1496 N N . VAL A 1 187 ? 36.916 -9.663 5.907 1.00 81.00 187 VAL A N 1
ATOM 1497 C CA . VAL A 1 187 ? 38.166 -9.144 6.475 1.00 81.00 187 VAL A CA 1
ATOM 1498 C C . VAL A 1 187 ? 38.217 -9.405 7.981 1.00 81.00 187 VAL A C 1
ATOM 1500 O O . VAL A 1 187 ? 39.237 -9.865 8.497 1.00 81.00 187 VAL A O 1
ATOM 1503 N N . ILE A 1 188 ? 37.104 -9.189 8.680 1.00 81.62 188 ILE A N 1
ATOM 1504 C CA . ILE A 1 188 ? 36.952 -9.469 10.110 1.00 81.62 188 ILE A CA 1
ATOM 1505 C C . ILE A 1 188 ? 37.109 -10.966 10.399 1.00 81.62 188 ILE A C 1
ATOM 1507 O O . ILE A 1 188 ? 37.816 -11.342 11.336 1.00 81.62 188 ILE A O 1
ATOM 1511 N N . THR A 1 189 ? 36.454 -11.825 9.620 1.00 82.50 189 THR A N 1
ATOM 1512 C CA . THR A 1 189 ? 36.460 -13.278 9.841 1.00 82.50 189 THR A CA 1
ATOM 1513 C C . THR A 1 189 ? 37.846 -13.868 9.608 1.00 82.50 189 THR A C 1
ATOM 1515 O O . THR A 1 189 ? 38.358 -14.601 10.454 1.00 82.50 189 THR A O 1
ATOM 1518 N N . LEU A 1 190 ? 38.510 -13.478 8.518 1.00 83.31 190 LEU A N 1
ATOM 1519 C CA . LEU A 1 190 ? 39.879 -13.901 8.229 1.00 83.31 190 LEU A CA 1
ATOM 1520 C C . LEU A 1 190 ? 40.872 -13.364 9.268 1.00 83.31 190 LEU A C 1
ATOM 1522 O O . LEU A 1 190 ? 41.824 -14.060 9.623 1.00 83.31 190 LEU A O 1
ATOM 1526 N N . LYS A 1 191 ? 40.643 -12.162 9.818 1.00 86.69 191 LYS A N 1
ATOM 1527 C CA . LYS A 1 191 ? 41.479 -11.635 10.903 1.00 86.69 191 LYS A CA 1
ATOM 1528 C C . LYS A 1 191 ? 41.300 -12.410 12.210 1.00 86.69 191 LYS A C 1
ATOM 1530 O O . LYS A 1 191 ? 42.291 -12.670 12.888 1.00 86.69 191 LYS A O 1
ATOM 1535 N N . ARG A 1 192 ? 40.073 -12.827 12.544 1.00 83.75 192 ARG A N 1
ATOM 1536 C CA . ARG A 1 192 ? 39.783 -13.693 13.706 1.00 83.75 192 ARG A CA 1
ATOM 1537 C C . ARG A 1 192 ? 40.437 -15.073 13.599 1.00 83.75 192 ARG A C 1
ATOM 1539 O O . ARG A 1 192 ? 40.785 -15.649 14.618 1.00 83.75 192 ARG A O 1
ATOM 1546 N N . GLN A 1 193 ? 40.663 -15.565 12.382 1.00 84.56 193 GLN A N 1
ATOM 1547 C CA . GLN A 1 193 ? 41.418 -16.795 12.113 1.00 84.56 193 GLN A CA 1
ATOM 1548 C C . GLN A 1 193 ? 42.948 -16.626 12.246 1.00 84.56 193 GLN A C 1
ATOM 1550 O O . GLN A 1 193 ? 43.691 -17.563 11.971 1.00 84.56 193 GLN A O 1
ATOM 1555 N N . GLY A 1 194 ? 43.440 -15.446 12.648 1.00 83.25 194 GLY A N 1
ATOM 1556 C CA . GLY A 1 194 ? 44.863 -15.191 12.902 1.00 83.25 194 GLY A CA 1
ATOM 1557 C C . GLY A 1 194 ? 45.685 -14.807 11.668 1.00 83.25 194 GLY A C 1
ATOM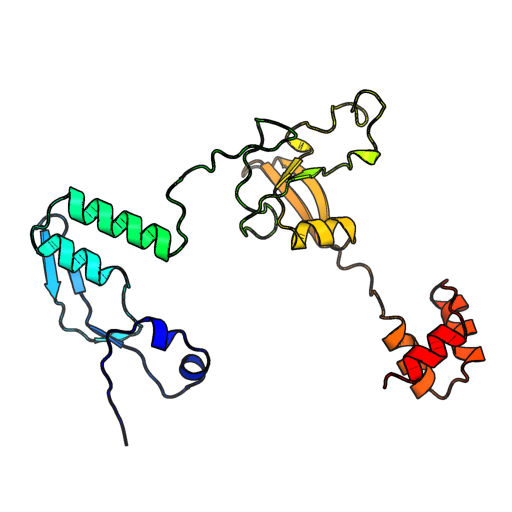 1558 O O . GLY A 1 194 ? 46.907 -14.698 11.762 1.00 83.25 194 GLY A O 1
ATOM 1559 N N . LEU A 1 195 ? 45.057 -14.570 10.510 1.00 86.25 195 LEU A N 1
ATOM 1560 C CA . LEU A 1 195 ? 45.790 -14.233 9.287 1.00 86.25 195 LEU A CA 1
ATOM 1561 C C . LEU A 1 195 ? 46.412 -12.825 9.358 1.00 86.25 195 LEU A C 1
ATOM 1563 O O . LEU A 1 195 ? 45.855 -11.873 9.923 1.00 86.25 195 LEU A O 1
ATOM 1567 N N . SER A 1 196 ? 47.582 -12.682 8.730 1.00 87.56 196 SER A N 1
ATOM 1568 C CA . SER A 1 196 ? 48.214 -11.382 8.495 1.00 87.56 196 SER A CA 1
ATOM 1569 C C . SER A 1 196 ? 47.461 -10.603 7.409 1.00 87.56 196 SER A C 1
ATOM 1571 O O . SER A 1 196 ? 46.762 -11.176 6.572 1.00 87.56 196 SER A O 1
ATOM 1573 N N . THR A 1 197 ? 47.607 -9.277 7.393 1.00 85.25 197 THR A N 1
ATOM 1574 C CA . THR A 1 197 ? 46.951 -8.404 6.403 1.00 85.25 197 THR A CA 1
ATOM 1575 C C . THR A 1 197 ? 47.350 -8.746 4.966 1.00 85.25 197 THR A C 1
ATOM 1577 O O . THR A 1 197 ? 46.497 -8.724 4.083 1.00 85.25 197 THR A O 1
ATOM 1580 N N . ALA A 1 198 ? 48.607 -9.140 4.740 1.00 83.69 198 ALA A N 1
ATOM 1581 C CA . ALA A 1 198 ? 49.086 -9.605 3.439 1.00 83.69 198 ALA A CA 1
ATOM 1582 C C . ALA A 1 198 ? 48.376 -10.896 2.990 1.00 83.69 198 ALA A C 1
ATOM 1584 O O . ALA A 1 198 ? 47.932 -10.994 1.845 1.00 83.69 198 ALA A O 1
ATOM 1585 N N . SER A 1 199 ? 48.192 -11.856 3.904 1.00 84.88 199 SER A N 1
ATOM 1586 C CA . SER A 1 199 ? 47.487 -13.109 3.615 1.00 84.88 199 SER A CA 1
ATOM 1587 C C . SER A 1 199 ? 45.990 -12.900 3.366 1.00 84.88 199 SER A C 1
ATOM 1589 O O . SER A 1 199 ? 45.416 -13.591 2.530 1.00 84.88 199 SER A O 1
ATOM 1591 N N . ILE A 1 200 ? 45.358 -11.934 4.044 1.00 86.06 200 ILE A N 1
ATOM 1592 C CA . ILE A 1 200 ? 43.947 -11.568 3.825 1.00 86.06 200 ILE A CA 1
ATOM 1593 C C . ILE A 1 200 ? 43.740 -11.042 2.400 1.00 86.06 200 ILE A C 1
ATOM 1595 O O . ILE A 1 200 ? 42.834 -11.497 1.711 1.00 86.06 200 ILE A O 1
ATOM 1599 N N . ILE A 1 201 ? 44.602 -10.134 1.935 1.00 84.81 201 ILE A N 1
ATOM 1600 C CA . ILE A 1 201 ? 44.510 -9.553 0.585 1.00 84.81 201 ILE A CA 1
ATOM 1601 C C . ILE A 1 201 ? 44.674 -10.635 -0.481 1.00 84.81 201 ILE A C 1
ATOM 1603 O O . ILE A 1 201 ? 43.872 -10.711 -1.409 1.00 84.81 201 ILE A O 1
ATOM 1607 N N . LYS A 1 202 ? 45.677 -11.506 -0.314 1.00 84.06 202 LYS A N 1
ATOM 1608 C CA . LYS A 1 202 ? 45.928 -12.619 -1.234 1.00 84.06 202 LYS A CA 1
ATOM 1609 C C . LYS A 1 202 ? 44.723 -13.561 -1.316 1.00 84.06 202 LYS A C 1
ATOM 1611 O O . LYS A 1 202 ? 44.271 -13.879 -2.408 1.00 84.06 202 LYS A O 1
ATOM 1616 N N . LYS A 1 203 ? 44.146 -13.923 -0.168 1.00 83.50 203 LYS A N 1
ATOM 1617 C CA . LYS A 1 203 ? 42.997 -14.833 -0.090 1.00 83.50 203 LYS A CA 1
ATOM 1618 C C . LYS A 1 203 ? 41.709 -14.210 -0.638 1.00 83.50 203 LYS A C 1
ATOM 1620 O O . LYS A 1 203 ? 40.919 -14.906 -1.260 1.00 83.50 203 LYS A O 1
ATOM 1625 N N . ILE A 1 204 ? 41.510 -12.901 -0.466 1.00 81.56 204 ILE A N 1
ATOM 1626 C CA . ILE A 1 204 ? 40.385 -12.176 -1.080 1.00 81.56 204 ILE A CA 1
ATOM 1627 C C . ILE A 1 204 ? 40.525 -12.153 -2.606 1.00 81.56 204 ILE A C 1
ATOM 1629 O O . ILE A 1 204 ? 39.552 -12.416 -3.314 1.00 81.56 204 ILE A O 1
ATOM 1633 N N . LYS A 1 205 ? 41.739 -11.921 -3.111 1.00 80.69 205 LYS A N 1
ATOM 1634 C CA . LYS A 1 205 ? 42.020 -11.961 -4.546 1.00 80.69 205 LYS A CA 1
ATOM 1635 C C . LYS A 1 205 ? 41.797 -13.355 -5.137 1.00 80.69 205 LYS A C 1
ATOM 1637 O O . LYS A 1 205 ? 41.154 -13.476 -6.170 1.00 80.69 205 LYS A O 1
ATOM 1642 N N . GLU A 1 206 ? 42.267 -14.399 -4.458 1.00 77.81 206 GLU A N 1
ATOM 1643 C CA . GLU A 1 206 ? 42.166 -15.793 -4.915 1.00 77.81 206 GLU A CA 1
ATOM 1644 C C . GLU A 1 206 ? 40.743 -16.366 -4.816 1.00 77.81 206 GLU A C 1
ATOM 1646 O O . GLU A 1 206 ? 40.285 -17.027 -5.741 1.00 77.81 206 GLU A O 1
ATOM 1651 N N . CYS A 1 207 ? 40.029 -16.126 -3.712 1.00 73.69 207 CYS A N 1
ATOM 1652 C CA . CYS A 1 207 ? 38.722 -16.748 -3.466 1.00 73.69 207 CYS A CA 1
ATOM 1653 C C . CYS A 1 207 ? 37.540 -15.935 -4.004 1.00 73.69 207 CYS A C 1
ATOM 1655 O O . CYS A 1 207 ? 36.476 -16.503 -4.244 1.00 73.69 207 CYS A O 1
ATOM 1657 N N . HIS A 1 208 ? 37.699 -14.618 -4.158 1.00 71.25 208 HIS A N 1
ATOM 1658 C CA . HIS A 1 208 ? 36.596 -13.716 -4.503 1.00 71.25 208 HIS A CA 1
ATOM 1659 C C . HIS A 1 208 ? 36.867 -12.861 -5.745 1.00 71.25 208 HIS A C 1
ATOM 1661 O O . HIS A 1 208 ? 35.996 -12.088 -6.131 1.00 71.25 208 HIS A O 1
ATOM 1667 N N . ASN A 1 209 ? 38.034 -13.009 -6.387 1.00 71.88 209 ASN A N 1
ATOM 1668 C CA . ASN A 1 209 ? 38.429 -12.270 -7.592 1.00 71.88 209 ASN A CA 1
ATOM 1669 C C . ASN A 1 209 ? 38.307 -10.738 -7.431 1.00 71.88 209 ASN A C 1
ATOM 1671 O O . ASN A 1 209 ? 37.922 -10.028 -8.358 1.00 71.88 209 ASN A O 1
ATOM 1675 N N . MET A 1 210 ? 38.601 -10.237 -6.225 1.00 73.06 210 MET A N 1
ATOM 1676 C CA . MET A 1 210 ? 38.526 -8.818 -5.865 1.00 73.06 210 MET A CA 1
ATOM 1677 C C . MET A 1 210 ? 39.901 -8.284 -5.460 1.00 73.06 210 MET A C 1
ATOM 1679 O O . MET A 1 210 ? 40.588 -8.880 -4.630 1.00 73.06 210 MET A O 1
ATOM 1683 N N . ASP A 1 211 ? 40.272 -7.113 -5.980 1.00 74.56 211 ASP A N 1
ATOM 1684 C CA . ASP A 1 211 ? 41.474 -6.392 -5.561 1.00 74.56 211 ASP A CA 1
ATOM 1685 C C . ASP A 1 211 ? 41.147 -5.402 -4.432 1.00 74.56 211 ASP A C 1
ATOM 1687 O O . ASP A 1 211 ? 40.317 -4.502 -4.578 1.00 74.56 211 ASP A O 1
ATOM 1691 N N . ILE A 1 212 ? 41.818 -5.550 -3.285 1.00 80.06 212 ILE A N 1
ATOM 1692 C CA . ILE A 1 212 ? 41.663 -4.664 -2.126 1.00 80.06 212 ILE A CA 1
ATOM 1693 C C . ILE A 1 212 ? 43.014 -4.110 -1.677 1.00 80.06 212 ILE A C 1
ATOM 1695 O O . ILE A 1 212 ? 44.001 -4.832 -1.546 1.00 80.06 212 ILE A O 1
ATOM 1699 N N . THR A 1 213 ? 43.064 -2.804 -1.417 1.00 81.31 213 THR A N 1
ATOM 1700 C CA . THR A 1 213 ? 44.288 -2.147 -0.953 1.00 81.31 213 THR A CA 1
ATOM 1701 C C 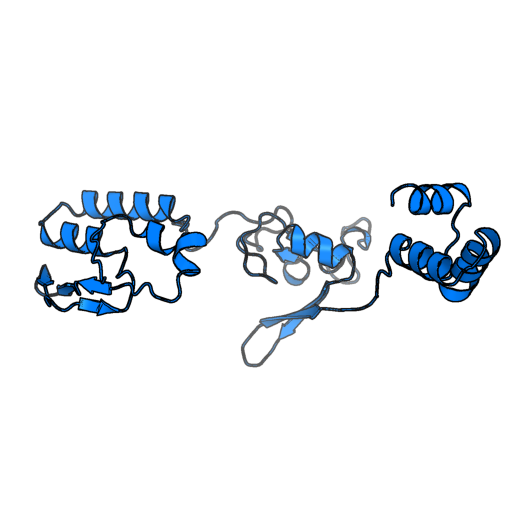. THR A 1 213 ? 44.531 -2.406 0.534 1.00 81.31 213 THR A C 1
ATOM 1703 O O . THR A 1 213 ? 43.593 -2.490 1.332 1.00 81.31 213 THR A O 1
ATOM 1706 N N . ILE A 1 214 ? 45.807 -2.444 0.935 1.00 81.88 214 ILE A N 1
ATOM 1707 C CA . ILE A 1 214 ? 46.214 -2.555 2.349 1.00 81.88 214 ILE A CA 1
ATOM 1708 C C . ILE A 1 214 ? 45.541 -1.468 3.200 1.00 81.88 214 ILE A C 1
ATOM 1710 O O . ILE A 1 214 ? 45.041 -1.753 4.286 1.00 81.88 214 ILE A O 1
ATOM 1714 N N . TYR A 1 215 ? 45.460 -0.238 2.682 1.00 78.69 215 TYR A N 1
ATOM 1715 C CA . TYR A 1 215 ? 44.795 0.878 3.355 1.00 78.69 215 TYR A CA 1
ATOM 1716 C C . TYR A 1 215 ? 43.322 0.582 3.676 1.00 78.69 215 TYR A C 1
ATOM 1718 O O . TYR A 1 215 ? 42.873 0.821 4.798 1.00 78.69 215 TYR A O 1
ATOM 1726 N N . ARG A 1 216 ? 42.573 0.014 2.721 1.00 78.31 216 ARG A N 1
ATOM 1727 C CA . ARG A 1 216 ? 41.153 -0.317 2.903 1.00 78.31 216 ARG A CA 1
ATOM 1728 C C . ARG A 1 216 ? 40.963 -1.419 3.949 1.00 78.31 216 ARG A C 1
ATOM 1730 O O . ARG A 1 216 ? 40.100 -1.275 4.807 1.00 78.31 216 ARG A O 1
ATOM 1737 N N . VAL A 1 217 ? 41.818 -2.445 3.955 1.00 82.75 217 VAL A N 1
ATOM 1738 C CA . VAL A 1 217 ? 41.814 -3.504 4.986 1.00 82.75 217 VAL A CA 1
ATOM 1739 C C . VAL A 1 217 ? 42.094 -2.931 6.379 1.00 82.75 217 VAL A C 1
ATOM 1741 O O . VAL A 1 217 ? 41.377 -3.234 7.331 1.00 82.75 217 VAL A O 1
ATOM 1744 N N . LEU A 1 218 ? 43.104 -2.065 6.512 1.00 82.62 218 LEU A N 1
ATOM 1745 C CA . LEU A 1 218 ? 43.450 -1.441 7.793 1.00 82.62 218 LEU A CA 1
ATOM 1746 C C . LEU A 1 218 ? 42.344 -0.515 8.312 1.00 82.62 218 LEU A C 1
ATOM 1748 O O . LEU A 1 218 ? 42.097 -0.485 9.515 1.00 82.62 218 LEU A O 1
ATOM 1752 N N . LYS A 1 219 ? 41.662 0.218 7.425 1.00 82.56 219 LYS A N 1
ATOM 1753 C CA . LYS A 1 219 ? 40.525 1.076 7.787 1.00 82.56 219 LYS A CA 1
ATOM 1754 C C . LYS A 1 219 ? 39.350 0.261 8.339 1.00 82.56 219 LYS A C 1
ATOM 1756 O O . LYS A 1 219 ? 38.763 0.655 9.339 1.00 82.56 219 LYS A O 1
ATOM 1761 N N . ILE A 1 220 ? 39.059 -0.893 7.737 1.00 82.06 220 ILE A N 1
ATOM 1762 C CA . ILE A 1 220 ? 38.007 -1.817 8.193 1.00 82.06 220 ILE A CA 1
ATOM 1763 C C . ILE A 1 220 ? 38.335 -2.385 9.580 1.00 82.06 220 ILE A C 1
ATOM 1765 O O . ILE A 1 220 ? 37.471 -2.426 10.448 1.00 82.06 220 ILE A O 1
ATOM 1769 N N . LEU A 1 221 ? 39.590 -2.782 9.812 1.00 82.25 221 LEU A N 1
ATOM 1770 C CA . LEU A 1 221 ? 40.022 -3.335 11.101 1.00 82.25 221 LEU A CA 1
ATOM 1771 C C . LEU A 1 221 ? 40.111 -2.293 12.228 1.00 82.25 221 LEU A C 1
ATOM 1773 O O . LEU A 1 221 ? 40.074 -2.682 13.389 1.00 82.25 221 LEU A O 1
ATOM 1777 N N . LYS A 1 222 ? 40.247 -0.999 11.903 1.00 80.06 222 LYS A N 1
ATOM 1778 C CA . LYS A 1 222 ? 40.295 0.105 12.880 1.00 80.06 222 LYS A CA 1
ATOM 1779 C C . LYS A 1 222 ? 38.918 0.618 13.312 1.00 80.06 222 LYS A C 1
ATOM 1781 O O . LYS A 1 222 ? 38.821 1.210 14.377 1.00 80.06 222 LYS A O 1
ATOM 1786 N N . ASN A 1 223 ? 37.879 0.420 12.500 1.00 63.12 223 ASN A N 1
ATOM 1787 C CA . ASN A 1 223 ? 36.507 0.855 12.794 1.00 63.12 223 ASN A CA 1
ATOM 1788 C C . ASN A 1 223 ? 35.721 -0.188 13.621 1.00 63.12 223 ASN A C 1
ATOM 1790 O O . ASN A 1 223 ? 34.506 -0.312 13.464 1.00 63.12 223 ASN A O 1
ATOM 1794 N N . LYS A 1 224 ? 36.416 -0.957 14.467 1.00 55.44 224 LYS A N 1
ATOM 1795 C CA . LYS A 1 224 ? 35.857 -1.994 15.337 1.00 55.44 224 LYS A CA 1
ATOM 1796 C C . LYS A 1 224 ? 36.373 -1.873 16.758 1.00 55.44 224 LYS A C 1
ATOM 1798 O O . LYS A 1 224 ? 37.562 -1.520 16.904 1.00 55.44 224 LYS A O 1
#

Secondary structure (DSSP, 8-state):
-------S-GGGGGSHHHHT-TT---EEEEEEEETTTTEEEEEEEEEESS--TTHHHHHHHHTT--HHHHHHHHHHHHHHTT--S-SS--PBPSS-TT-B--B-TTT--B---EEESS-GGG--TTSEETTEETT-GGGEEE--HHHHHHHHTTSEEEEEEEEETTEEEEEEEE--------HHHHHHHHHHTT--HHHHHHHHHHHH-----HHHHHHHHH--

Sequence (224 aa):
MSFISASHLHEVSNLDNIKRLTRLQIYHMNVTYDEVKKVLIYNRKLVPGNGDTLYGLEVCKSLDLSSEFLLMVNQIRQQYLGMHNNIVNQKTSKYSADVYIDICEICKKNTEEVHHIKEQSTADNNGFIENYHKNRKFNLLNVCSDCHNNIHSGNIKVNGYKKTSDGIILDVVNNPKSTSIDINDIVITLKRQGLSTASIIKKIKECHNMDITIYRVLKILKNK

Foldseek 3Di:
DDDDDDDPCLCVCVDPVNVPDPPDWDWDFDWDADPVVQAIDRPRDTDGDSDDPCVVLSVVSSVPDDPVVSVVVVVVVCVVVVNDPDPFQCDADPLDNVHGQAAFLPPRHHFPDKDFLPHQVCADPVQDNVPDHSSPPQRIGHHHPVVVVCCVVVQKRWPTWDQDPVGIHTDIDRDCDDPPVPLLVQLVVVVVVVDDLVVSQVCCCVVVVDHDDSVRSVVSVVVD

Radius of gyration: 28.71 Å; chains: 1; bounding box: 84×36×74 Å

InterPro domains:
  IPR013389 CRISPR-associated protein Cas8b [PF09484] (90-158)
  IPR027417 P-loop containing nucleoside triphosphate hydrolase [G3DSA:3.40.50.300] (1-147)

pLDDT: mean 84.08, std 10.71, range [36.38, 96.69]